Protein AF-0000000085132373 (afdb_homodimer)

Sequence (338 aa):
MRRRRVLDADDIVRSLRRMAHEVVEATRGGADLVVVAIADGGVPVARGLVDTLESIRSVAVPLVVVDPTQFRDDAEPAGDPRWLPPIKVEGRTVVLVDDVVFTGRTARAALEAVLRAGRAQRVLLAVLVDRGHRELPIRPDIVGRNLP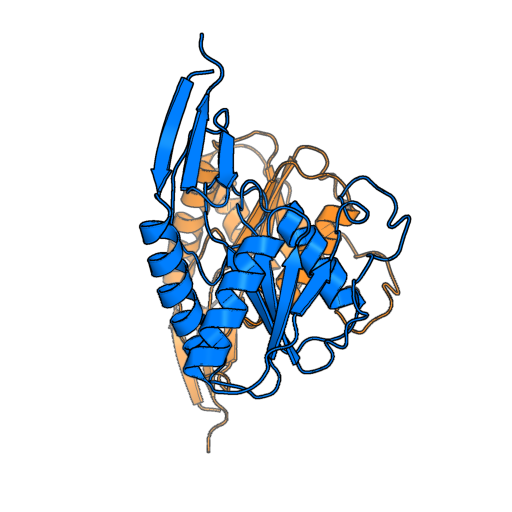TARNEYVVVDAAGVWIEAEGRMRRRRVLDADDIVRSLRRMAHEVVEATRGGADLVVVAIADGGVPVARGLVDTLESIRSVAVPLVVVDPTQFRDDAEPAGDPRWLPPIKVEGRTVVLVDDVVFTGRTARAALEAVLRAGRAQRVLLAVLVDRGHRELPIRPDIVGRNLPTARNEYVVVDAAGVWIEAEGR

Secondary structure (DSSP, 8-state):
-EEEEEEEHHHHHHHHHHHHHHHHHHHTT-TTEEEEEETTTHHHHHHHHHHHHHHHH-S---EEEEEGGGGSTTS-S-SPPEEES----TT-EEEEEEEEESSSHHHHHHHHHHHHH---SEEEEEEEEE----SSSB--SEEEEE----TT-EEEEETTEEEEEE---/-EEEEEEEHHHHHHHHHHHHHHHHHHHTT-TTEEEEEETTTHHHHHHHHHHHHHHHH-S---EEEEEGGGG-TTS-S-SPPEEES----TT-EEEEEEEEESSSHHHHHHHHHHHHH---SEEEEEEEEE----SSSB--SEEEEE----TT-EEEEETTEEEEEE---

Radius of gyration: 20.62 Å; Cα contacts (8 Å, |Δi|>4): 742; chains: 2; bounding box: 66×54×47 Å

Foldseek 3Di:
DDKDFDWFLVLLLVLLLVLLVLVCVVQVVDPQEEEEEAPDQFVVSSVSNQVNNCVVNVDHHHYKYWHLVCQQPPHDVPDQIDIVVQDDQAAGEYEYTGAEDAQCRSVVSVVVNSVVSYPHPYYAYEYAEYQDHHNDPDDHPHYSDYHHDDPQWDWDDDSGHIMIDHDDD/DDKDFDWFLVLLLVLLLVLLVLVCVVQVVDPQEEEEEEPDQFVVSSVSNQVNNCVVNVDHHHYKYWHLVCQQPPHDVPDQIDIVVQDDQAQGEYEYTGAEDAQCRSVVSVVVNSVVSYPHPYYAYEYAEYQDHHNDPDDHPHYSDYHHDDPQWDWDDDSGHIMIDHDDD

Solvent-accessible surface area (backbone atoms only — not comparable to full-atom values): 17641 Å² total; per-residue (Å²): 104,50,74,45,80,76,36,42,45,67,51,50,54,53,26,37,48,53,41,29,53,49,51,39,62,74,52,68,65,50,92,47,49,36,39,34,14,38,57,72,64,2,40,65,52,36,50,52,29,45,56,47,38,29,70,74,67,72,46,91,62,54,72,29,37,33,43,38,77,51,48,41,86,83,48,63,77,75,54,79,67,50,51,51,55,83,75,84,36,60,69,16,39,36,37,38,22,33,34,68,42,49,40,28,61,67,58,50,20,40,51,50,50,49,50,71,66,24,61,46,62,25,38,42,28,34,25,46,29,39,37,47,74,64,31,37,40,47,45,66,75,35,63,42,37,83,47,86,58,58,90,80,43,40,79,46,79,53,87,67,25,29,32,42,36,34,78,56,127,104,52,73,46,79,78,37,43,45,68,52,49,53,52,25,36,49,53,41,30,54,50,50,39,63,74,52,69,65,51,91,47,50,35,39,34,14,36,58,73,64,2,41,66,52,36,50,52,29,45,55,46,39,28,70,74,67,72,46,90,62,52,73,28,37,33,44,37,77,47,46,41,84,83,46,63,76,75,52,80,67,50,52,50,55,83,77,84,36,61,69,17,39,35,38,38,21,33,34,70,43,49,40,28,62,68,58,49,19,41,51,49,50,50,52,71,65,24,61,45,63,25,39,43,27,32,25,46,30,39,36,46,74,65,30,36,40,47,47,66,75,35,66,44,37,82,47,84,57,58,90,80,44,41,79,46,79,53,86,68,25,31,33,44,37,33,79,57,128

InterPro domains:
  IPR000836 Phosphoribosyltransferase domain [PF00156] (6-141)
  IPR000836 Phosphoribosyltransferase domain [cd06223] (17-144)
  IPR029057 Phosphoribosyltransferase-like [G3DSA:3.40.50.2020] (1-167)
  IPR029057 Phosphoribosyltransferase-like [SSF53271] (5-157)
  IPR050137 PyrR bifunctional [PTHR11608] (3-158)

Structure (mmCIF, N/CA/C/O backbone):
data_AF-0000000085132373-model_v1
#
loop_
_entity.id
_entity.type
_entity.pdbx_description
1 polymer 'Uracil phosphoribosyltransferase'
#
loop_
_atom_site.group_PDB
_atom_site.id
_atom_site.type_symbol
_atom_site.label_atom_id
_atom_site.label_alt_id
_atom_site.label_comp_id
_atom_site.label_asym_id
_atom_site.label_entity_id
_atom_site.label_seq_id
_atom_site.pdbx_PDB_ins_code
_atom_site.Cartn_x
_atom_site.Cartn_y
_atom_site.Cartn_z
_atom_site.occupancy
_atom_site.B_iso_or_equiv
_atom_site.auth_seq_id
_atom_site.auth_comp_id
_atom_site.auth_asym_id
_atom_site.auth_atom_id
_atom_site.pdbx_PDB_model_num
ATOM 1 N N . MET A 1 1 ? 30.141 -14.508 -4.496 1 74.12 1 MET A N 1
ATOM 2 C CA . MET A 1 1 ? 28.797 -14.281 -3.988 1 74.12 1 MET A CA 1
ATOM 3 C C . MET A 1 1 ? 28.375 -15.398 -3.033 1 74.12 1 MET A C 1
ATOM 5 O O . MET A 1 1 ? 28.516 -16.578 -3.352 1 74.12 1 MET A O 1
ATOM 9 N N . ARG A 1 2 ? 28.312 -15.039 -1.77 1 85.94 2 ARG A N 1
ATOM 10 C CA . ARG A 1 2 ? 27.812 -16.016 -0.805 1 85.94 2 ARG A CA 1
ATOM 11 C C . ARG A 1 2 ? 26.297 -16.156 -0.932 1 85.94 2 ARG A C 1
ATOM 13 O O . ARG A 1 2 ? 25.578 -15.172 -1.072 1 85.94 2 ARG A O 1
ATOM 20 N N . ARG A 1 3 ? 25.875 -17.484 -1.05 1 90.81 3 ARG A N 1
ATOM 21 C CA . ARG A 1 3 ? 24.453 -17.781 -1.198 1 90.81 3 ARG A CA 1
ATOM 22 C C . ARG A 1 3 ? 23.969 -18.719 -0.086 1 90.81 3 ARG A C 1
ATOM 24 O O . ARG A 1 3 ? 24.672 -19.672 0.276 1 90.81 3 ARG A O 1
ATOM 31 N N . ARG A 1 4 ? 22.859 -18.391 0.508 1 93.31 4 ARG A N 1
ATOM 32 C CA . ARG A 1 4 ? 22.234 -19.188 1.554 1 93.31 4 ARG A CA 1
ATOM 33 C C . ARG A 1 4 ? 20.766 -19.469 1.245 1 93.31 4 ARG A C 1
ATOM 35 O O . ARG A 1 4 ? 20.016 -18.547 0.919 1 93.31 4 ARG A O 1
ATOM 42 N N . ARG A 1 5 ? 20.406 -20.719 1.388 1 95.5 5 ARG A N 1
ATOM 43 C CA . ARG A 1 5 ? 19.016 -21.094 1.171 1 95.5 5 ARG A CA 1
ATOM 44 C C . ARG A 1 5 ? 18.156 -20.719 2.377 1 95.5 5 ARG A C 1
ATOM 46 O O . ARG A 1 5 ? 18.531 -21 3.518 1 95.5 5 ARG A O 1
ATOM 53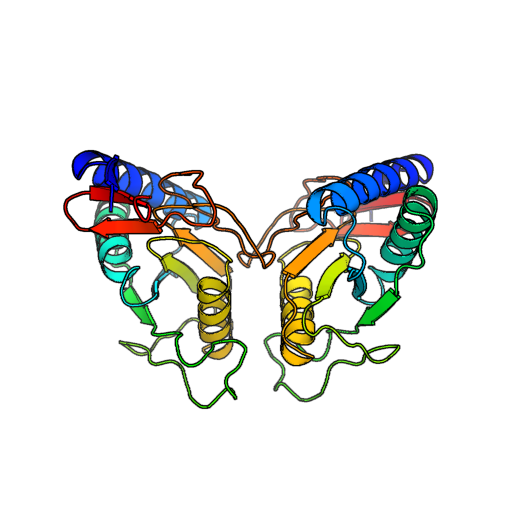 N N . VAL A 1 6 ? 17.031 -20.109 2.041 1 95.94 6 VAL A N 1
ATOM 54 C CA . VAL A 1 6 ? 16.172 -19.672 3.143 1 95.94 6 VAL A CA 1
ATOM 55 C C . VAL A 1 6 ? 14.859 -20.469 3.107 1 95.94 6 VAL A C 1
ATOM 57 O O . VAL A 1 6 ? 14.234 -20.688 4.145 1 95.94 6 VAL A O 1
ATOM 60 N N . LEU A 1 7 ? 14.375 -20.922 1.935 1 96.75 7 LEU A N 1
ATOM 61 C CA . LEU A 1 7 ? 13.234 -21.812 1.734 1 96.75 7 LEU A CA 1
ATOM 62 C C . LEU A 1 7 ? 13.562 -22.906 0.738 1 96.75 7 LEU A C 1
ATOM 64 O O . LEU A 1 7 ? 14.234 -22.672 -0.268 1 96.75 7 LEU A O 1
ATOM 68 N N . ASP A 1 8 ? 13.078 -24.094 1.084 1 97.38 8 ASP A N 1
ATOM 69 C CA . ASP A 1 8 ? 13.18 -25.156 0.091 1 97.38 8 ASP A CA 1
ATOM 70 C C . ASP A 1 8 ? 11.859 -25.344 -0.657 1 97.38 8 ASP A C 1
ATOM 72 O O . ASP A 1 8 ? 10.906 -24.578 -0.442 1 97.38 8 ASP A O 1
ATOM 76 N N . ALA A 1 9 ? 11.852 -26.344 -1.537 1 97.06 9 ALA A N 1
ATOM 77 C CA . ALA A 1 9 ? 10.688 -26.562 -2.391 1 97.06 9 ALA A CA 1
ATOM 78 C C . ALA A 1 9 ? 9.445 -26.875 -1.558 1 97.06 9 ALA A C 1
ATOM 80 O O . ALA A 1 9 ? 8.352 -26.406 -1.874 1 97.06 9 ALA A O 1
ATOM 81 N N . ASP A 1 10 ? 9.602 -27.625 -0.553 1 97.5 10 ASP A N 1
ATOM 82 C CA . ASP A 1 10 ? 8.484 -27.969 0.314 1 97.5 10 ASP A CA 1
ATOM 83 C C . ASP A 1 10 ? 7.953 -26.734 1.044 1 97.5 10 ASP A C 1
ATOM 85 O O . ASP A 1 10 ? 6.746 -26.594 1.238 1 97.5 10 ASP A O 1
ATOM 89 N N . ASP A 1 11 ? 8.852 -25.875 1.449 1 97.69 11 ASP A N 1
ATOM 90 C CA . ASP A 1 11 ? 8.477 -24.625 2.086 1 97.69 11 ASP A CA 1
ATOM 91 C C . ASP A 1 11 ? 7.629 -23.766 1.151 1 97.69 11 ASP A C 1
ATOM 93 O O . ASP A 1 11 ? 6.656 -23.141 1.584 1 97.69 11 ASP A O 1
ATOM 97 N N . ILE A 1 12 ? 8.031 -23.719 -0.07 1 97.94 12 ILE A N 1
ATOM 98 C CA . ILE A 1 12 ? 7.305 -22.922 -1.056 1 97.94 12 ILE A CA 1
ATOM 99 C C . ILE A 1 12 ? 5.887 -23.469 -1.22 1 97.94 12 ILE A C 1
ATOM 101 O O . ILE A 1 12 ? 4.918 -22.719 -1.21 1 97.94 12 ILE A O 1
ATOM 105 N N . VAL A 1 13 ? 5.766 -24.781 -1.291 1 97.19 13 VAL A N 1
ATOM 106 C CA . VAL A 1 13 ? 4.465 -25.422 -1.46 1 97.19 13 VAL A CA 1
ATOM 107 C C . VAL A 1 13 ? 3.564 -25.094 -0.273 1 97.19 13 VAL A C 1
ATOM 109 O O . VAL A 1 13 ? 2.395 -24.75 -0.452 1 97.19 13 VAL A O 1
ATOM 112 N N . ARG A 1 14 ? 4.113 -25.172 0.898 1 98.12 14 ARG A N 1
ATOM 113 C CA . ARG A 1 14 ? 3.355 -24.844 2.105 1 98.12 14 ARG A CA 1
ATOM 114 C C . ARG A 1 14 ? 2.93 -23.375 2.113 1 98.12 14 ARG A C 1
ATOM 116 O O . ARG A 1 14 ? 1.804 -23.062 2.496 1 98.12 14 ARG A O 1
ATOM 123 N N . SER A 1 15 ? 3.842 -22.547 1.7 1 98.31 15 SER A N 1
ATOM 124 C CA . SER A 1 15 ? 3.523 -21.125 1.632 1 98.31 15 SER A CA 1
ATOM 125 C C . SER A 1 15 ? 2.398 -20.859 0.638 1 98.31 15 SER A C 1
ATOM 127 O O . SER A 1 15 ? 1.469 -20.109 0.933 1 98.31 15 SER A O 1
ATOM 129 N N . LEU A 1 16 ? 2.516 -21.469 -0.501 1 98.12 16 LEU A N 1
ATOM 130 C CA . LEU A 1 16 ? 1.505 -21.266 -1.534 1 98.12 16 LEU A CA 1
ATOM 131 C C . LEU A 1 16 ? 0.143 -21.781 -1.068 1 98.12 16 LEU A C 1
ATOM 133 O O . LEU A 1 16 ? -0.885 -21.156 -1.363 1 98.12 16 LEU A O 1
ATOM 137 N N . ARG A 1 17 ? 0.141 -22.828 -0.341 1 98.19 17 ARG A N 1
ATOM 138 C CA . ARG A 1 17 ? -1.108 -23.359 0.198 1 98.19 17 ARG A CA 1
ATOM 139 C C . ARG A 1 17 ? -1.741 -22.375 1.177 1 98.19 17 ARG A C 1
ATOM 141 O O . ARG A 1 17 ? -2.943 -22.109 1.109 1 98.19 17 ARG A O 1
ATOM 148 N N . ARG A 1 18 ? -0.908 -21.922 2.045 1 98.44 18 ARG A N 1
ATOM 149 C CA . ARG A 1 18 ? -1.402 -20.922 3 1 98.44 18 ARG A CA 1
ATOM 150 C C . ARG A 1 18 ? -1.898 -19.672 2.287 1 98.44 18 ARG A C 1
ATOM 152 O O . ARG A 1 18 ? -2.963 -19.141 2.615 1 98.44 18 ARG A O 1
ATOM 159 N N . MET A 1 19 ? -1.142 -19.203 1.349 1 98.5 19 MET A N 1
ATOM 160 C CA . MET A 1 19 ? -1.518 -18.016 0.58 1 98.5 19 MET A CA 1
ATOM 161 C C . MET A 1 19 ? -2.854 -18.234 -0.124 1 98.5 19 MET A C 1
ATOM 163 O O . MET A 1 19 ? -3.693 -17.328 -0.155 1 98.5 19 MET A O 1
ATOM 167 N N . ALA A 1 20 ? -3.051 -19.375 -0.655 1 97.62 20 ALA A N 1
ATOM 168 C CA . ALA A 1 20 ? -4.297 -19.688 -1.349 1 97.62 20 ALA A CA 1
ATOM 169 C C . ALA A 1 20 ? -5.488 -19.609 -0.401 1 97.62 20 ALA A C 1
ATOM 171 O O . ALA A 1 20 ? -6.531 -19.047 -0.754 1 97.62 20 ALA A O 1
ATOM 172 N N . HIS A 1 21 ? -5.324 -20.125 0.757 1 96.81 21 HIS A N 1
ATOM 173 C CA . HIS A 1 21 ? -6.395 -20.047 1.748 1 96.81 21 HIS A CA 1
ATOM 174 C C . HIS A 1 21 ? -6.684 -18.609 2.135 1 96.81 21 HIS A C 1
ATOM 176 O O . HIS A 1 21 ? -7.844 -18.234 2.324 1 96.81 21 HIS A O 1
ATOM 182 N N . GLU A 1 22 ? -5.633 -17.828 2.203 1 97.31 22 GLU A N 1
ATOM 183 C CA . GLU A 1 22 ? -5.809 -16.406 2.508 1 97.31 22 GLU A CA 1
ATOM 184 C C . GLU A 1 22 ? -6.555 -15.688 1.386 1 97.31 22 GLU A C 1
ATOM 186 O O . GLU A 1 22 ? -7.391 -14.82 1.645 1 97.31 22 GLU A O 1
ATOM 191 N N . VAL A 1 23 ? -6.211 -16.016 0.139 1 96.75 23 VAL A N 1
ATOM 192 C CA . VAL A 1 23 ? -6.914 -15.445 -1.003 1 96.75 23 VAL A CA 1
ATOM 193 C C . VAL A 1 23 ? -8.398 -15.789 -0.9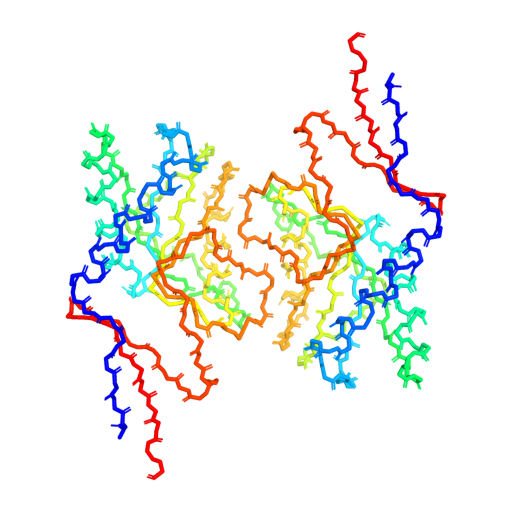2 1 96.75 23 VAL A C 1
ATOM 195 O O . VAL A 1 23 ? -9.258 -14.914 -1.096 1 96.75 23 VAL A O 1
ATOM 198 N N . VAL A 1 24 ? -8.727 -17.031 -0.63 1 95 24 VAL A N 1
ATOM 199 C CA . VAL A 1 24 ? -10.109 -17.5 -0.549 1 95 24 VAL A CA 1
ATOM 200 C C . VAL A 1 24 ? -10.852 -16.719 0.546 1 95 24 VAL A C 1
ATOM 202 O O . VAL A 1 24 ? -11.969 -16.25 0.337 1 95 24 VAL A O 1
ATOM 205 N N . GLU A 1 25 ? -10.203 -16.594 1.627 1 94 25 GLU A N 1
ATOM 206 C CA . GLU A 1 25 ? -10.805 -15.875 2.748 1 94 25 GLU A CA 1
ATOM 207 C C . GLU A 1 25 ? -11.023 -14.406 2.41 1 94 25 GLU A C 1
ATOM 209 O O . GLU A 1 25 ? -12.078 -13.844 2.709 1 94 25 GLU A O 1
ATOM 214 N N . ALA A 1 26 ? -10.039 -13.82 1.808 1 93.19 26 ALA A N 1
ATOM 215 C CA . ALA A 1 26 ? -10.07 -12.398 1.506 1 93.19 26 ALA A CA 1
ATOM 216 C C . ALA A 1 26 ? -11.109 -12.086 0.433 1 93.19 26 ALA A C 1
ATOM 218 O O . ALA A 1 26 ? -11.664 -10.984 0.393 1 93.19 26 ALA A O 1
ATOM 219 N N . THR A 1 27 ? -11.344 -12.992 -0.45 1 90.56 27 THR A N 1
ATOM 220 C CA . THR A 1 27 ? -12.211 -12.727 -1.595 1 90.56 27 THR A CA 1
ATOM 221 C C . THR A 1 27 ? -13.57 -13.383 -1.402 1 90.56 27 THR A C 1
ATOM 223 O O . THR A 1 27 ? -14.477 -13.195 -2.219 1 90.56 27 THR A O 1
ATOM 226 N N . ARG A 1 28 ? -13.828 -14.055 -0.302 1 79.94 28 ARG A N 1
ATOM 227 C CA . ARG A 1 28 ? -15.055 -14.773 0.016 1 79.94 28 ARG A CA 1
ATOM 228 C C . ARG A 1 28 ? -15.438 -15.719 -1.119 1 79.94 28 ARG A C 1
ATOM 230 O O . ARG A 1 28 ? -16.625 -15.891 -1.414 1 79.94 28 ARG A O 1
ATOM 237 N N . GLY A 1 29 ? -14.445 -16.25 -1.734 1 64.19 29 GLY A N 1
ATOM 238 C CA . GLY A 1 29 ? -14.672 -17.25 -2.762 1 64.19 29 GLY A CA 1
ATOM 239 C C . GLY A 1 29 ? -15.297 -16.688 -4.023 1 64.19 29 GLY A C 1
ATOM 240 O O . GLY A 1 29 ? -16 -17.406 -4.746 1 64.19 29 GLY A O 1
ATOM 241 N N . GLY A 1 30 ? -15.281 -15.398 -4.199 1 62.78 30 GLY A N 1
ATOM 242 C CA . GLY A 1 30 ? -16.047 -14.766 -5.258 1 62.78 30 GLY A CA 1
ATOM 243 C C . GLY A 1 30 ? -15.711 -15.297 -6.641 1 62.78 30 GLY A C 1
ATOM 244 O O . GLY A 1 30 ? -14.57 -15.688 -6.895 1 62.78 30 GLY A O 1
ATOM 245 N N . ALA A 1 31 ? -16.656 -15.609 -7.414 1 65.06 31 ALA A N 1
ATOM 246 C CA . ALA A 1 31 ? -16.641 -16.078 -8.797 1 65.06 31 ALA A CA 1
ATOM 247 C C . ALA A 1 31 ? -15.984 -15.047 -9.719 1 65.06 31 ALA A C 1
ATOM 249 O O . ALA A 1 31 ? -15.625 -15.367 -10.859 1 65.06 31 ALA A O 1
ATOM 250 N N . ASP A 1 32 ? -15.547 -13.984 -9.203 1 88.44 32 ASP A N 1
ATOM 251 C CA . ASP A 1 32 ? -15.031 -12.953 -10.109 1 88.44 32 ASP A CA 1
ATOM 252 C C . ASP A 1 32 ? -13.562 -12.664 -9.828 1 88.44 32 ASP A C 1
ATOM 254 O O . ASP A 1 32 ? -13.109 -11.523 -9.977 1 88.44 32 ASP A O 1
ATOM 258 N N . LEU A 1 33 ? -12.867 -13.727 -9.602 1 94.19 33 LEU A N 1
ATOM 259 C CA . LEU A 1 33 ? -11.453 -13.609 -9.273 1 94.19 33 LEU A CA 1
ATOM 260 C C . LEU A 1 33 ? -10.594 -13.773 -10.516 1 94.19 33 LEU A C 1
ATOM 262 O O . LEU A 1 33 ? -10.828 -14.672 -11.328 1 94.19 33 LEU A O 1
ATOM 266 N N . VAL A 1 34 ? -9.672 -12.906 -10.711 1 95.56 34 VAL A N 1
ATOM 267 C CA . VAL A 1 34 ? -8.625 -13.047 -11.719 1 95.56 34 VAL A CA 1
ATOM 268 C C . VAL A 1 34 ? -7.254 -12.898 -11.07 1 95.56 34 VAL A C 1
ATOM 270 O O . VAL A 1 34 ? -7.043 -12.008 -10.242 1 95.56 34 VAL A O 1
ATOM 273 N N . VAL A 1 35 ? -6.387 -13.844 -11.398 1 97.06 35 VAL A N 1
ATOM 274 C CA . VAL A 1 35 ? -5.008 -13.766 -10.922 1 97.06 35 VAL A CA 1
ATOM 275 C C . VAL A 1 35 ? -4.117 -13.164 -12 1 97.06 35 VAL A C 1
ATOM 277 O O . VAL A 1 35 ? -4.176 -13.578 -13.164 1 97.06 35 VAL A O 1
ATOM 280 N N . VAL A 1 36 ? -3.344 -12.164 -11.68 1 97.38 36 VAL A N 1
ATOM 281 C CA . VAL A 1 36 ? -2.432 -11.5 -12.602 1 97.38 36 VAL A CA 1
ATOM 282 C C . VAL A 1 36 ? -0.992 -11.672 -12.125 1 97.38 36 VAL A C 1
ATOM 284 O O . VAL A 1 36 ? -0.628 -11.18 -11.055 1 97.38 36 VAL A O 1
ATOM 287 N N . ALA A 1 37 ? -0.184 -12.305 -12.945 1 98 37 ALA A N 1
ATOM 288 C CA . ALA A 1 37 ? 1.224 -12.531 -12.625 1 98 37 ALA A CA 1
ATOM 289 C C . ALA A 1 37 ? 2.094 -11.398 -13.156 1 98 37 ALA A C 1
ATOM 291 O O . ALA A 1 37 ? 2.002 -11.031 -14.328 1 98 37 ALA A O 1
ATOM 292 N N . ILE A 1 38 ? 2.883 -10.844 -12.312 1 96.25 38 ILE A N 1
ATOM 293 C CA . ILE A 1 38 ? 3.879 -9.867 -12.742 1 96.25 38 ILE A CA 1
ATOM 294 C C . ILE A 1 38 ? 5.098 -10.594 -13.312 1 96.25 38 ILE A C 1
ATOM 296 O O . ILE A 1 38 ? 5.801 -11.305 -12.586 1 96.25 38 ILE A O 1
ATOM 300 N N . ALA A 1 39 ? 5.312 -10.391 -14.609 1 93.94 39 ALA A N 1
ATOM 301 C CA . ALA A 1 39 ? 6.391 -11.094 -15.312 1 93.94 39 ALA A CA 1
ATOM 302 C C . ALA A 1 39 ? 7.754 -10.562 -14.883 1 93.94 39 ALA A C 1
ATOM 304 O O . ALA A 1 39 ? 7.902 -9.375 -14.578 1 93.94 39 ALA A O 1
ATOM 305 N N . ASP A 1 40 ? 8.797 -11.539 -14.906 1 92.25 40 ASP A N 1
ATOM 306 C CA . ASP A 1 40 ? 8.758 -12.984 -15.117 1 92.25 40 ASP A CA 1
ATOM 307 C C . ASP A 1 40 ? 8.672 -13.727 -13.789 1 92.25 40 ASP A C 1
ATOM 309 O O . ASP A 1 40 ? 8.117 -14.828 -13.719 1 92.25 40 ASP A O 1
ATOM 313 N N . GLY A 1 41 ? 9.102 -13.039 -12.734 1 94.31 41 GLY A N 1
ATOM 314 C CA . GLY A 1 41 ? 9.297 -13.703 -11.453 1 94.31 41 GLY A CA 1
ATOM 315 C C . GLY A 1 41 ? 7.996 -14.156 -10.812 1 94.31 41 GLY A C 1
ATOM 316 O O . GLY A 1 41 ? 7.969 -15.164 -10.102 1 94.31 41 GLY A O 1
ATOM 317 N N . GLY A 1 42 ? 6.949 -13.453 -11.086 1 97.19 42 GLY A N 1
ATOM 318 C CA . GLY A 1 42 ? 5.668 -13.758 -10.469 1 97.19 42 GLY A CA 1
ATOM 319 C C . GLY A 1 42 ? 4.949 -14.922 -11.125 1 97.19 42 GLY A C 1
ATOM 320 O O . GLY A 1 42 ? 3.992 -15.461 -10.57 1 97.19 42 GLY A O 1
ATOM 321 N N . VAL A 1 43 ? 5.367 -15.367 -12.289 1 97.12 43 VAL A N 1
ATOM 322 C CA . VAL A 1 43 ? 4.629 -16.328 -13.102 1 97.12 43 VAL A CA 1
ATOM 323 C C . VAL A 1 43 ? 4.613 -17.688 -12.406 1 97.12 43 VAL A C 1
ATOM 325 O O . VAL A 1 43 ? 3.549 -18.266 -12.18 1 97.12 43 VAL A O 1
ATOM 328 N N . PRO A 1 44 ? 5.781 -18.25 -11.984 1 97.69 44 PRO A N 1
ATOM 329 C CA . PRO A 1 44 ? 5.723 -19.547 -11.312 1 97.69 44 PRO A CA 1
ATOM 330 C C . PRO A 1 44 ? 4.934 -19.5 -10.008 1 97.69 44 PRO A C 1
ATOM 332 O O . PRO A 1 44 ? 4.238 -20.469 -9.672 1 97.69 44 PRO A O 1
ATOM 335 N N . VAL A 1 45 ? 5.055 -18.453 -9.289 1 98.19 45 VAL A N 1
ATOM 336 C CA . VAL A 1 45 ? 4.328 -18.297 -8.039 1 98.19 45 VAL A CA 1
ATOM 337 C C . VAL A 1 45 ? 2.826 -18.281 -8.312 1 98.19 45 VAL A C 1
ATOM 339 O O . VAL A 1 45 ? 2.062 -18.984 -7.648 1 98.19 45 VAL A O 1
ATOM 342 N N . ALA A 1 46 ? 2.432 -17.516 -9.312 1 98.38 46 ALA A N 1
ATOM 343 C CA . ALA A 1 46 ? 1.022 -17.391 -9.68 1 98.38 46 ALA A CA 1
ATOM 344 C C . ALA A 1 46 ? 0.457 -18.719 -10.141 1 98.38 46 ALA A C 1
ATOM 346 O O . ALA A 1 46 ? -0.67 -19.078 -9.789 1 98.38 46 ALA A O 1
ATOM 347 N N . ARG A 1 47 ? 1.197 -19.422 -10.906 1 97.88 47 ARG A N 1
ATOM 348 C CA . ARG A 1 47 ? 0.754 -20.734 -11.375 1 97.88 47 ARG A CA 1
ATOM 349 C C . ARG A 1 47 ? 0.534 -21.688 -10.203 1 97.88 47 ARG A C 1
ATOM 351 O O . ARG A 1 47 ? -0.49 -22.359 -10.133 1 97.88 47 ARG A O 1
ATOM 358 N N . GLY A 1 48 ? 1.498 -21.734 -9.289 1 97.56 48 GLY A N 1
ATOM 359 C CA . GLY A 1 48 ? 1.325 -22.547 -8.094 1 97.56 48 GLY A CA 1
ATOM 360 C C . GLY A 1 48 ? 0.112 -22.156 -7.273 1 97.56 48 GLY A C 1
ATOM 361 O O . GLY A 1 48 ? -0.615 -23.016 -6.777 1 97.56 48 GLY A O 1
ATOM 362 N N . LEU A 1 49 ? -0.076 -20.859 -7.164 1 97.88 49 LEU A N 1
ATOM 363 C CA . LEU A 1 49 ? -1.217 -20.344 -6.422 1 97.88 49 LEU A CA 1
ATOM 364 C C . LEU A 1 49 ? -2.529 -20.75 -7.078 1 97.88 49 LEU A C 1
ATOM 366 O O . LEU A 1 49 ? -3.445 -21.234 -6.406 1 97.88 49 LEU A O 1
ATOM 370 N N . VAL A 1 50 ? -2.639 -20.578 -8.391 1 97.5 50 VAL A N 1
ATOM 371 C CA . VAL A 1 50 ? -3.848 -20.891 -9.148 1 97.5 50 VAL A CA 1
ATOM 372 C C . VAL A 1 50 ? -4.148 -22.391 -9.031 1 97.5 50 VAL A C 1
ATOM 374 O O . VAL A 1 50 ? -5.293 -22.781 -8.789 1 97.5 50 VAL A O 1
ATOM 377 N N . ASP A 1 51 ? -3.119 -23.203 -9.172 1 97.12 51 ASP A N 1
ATOM 378 C CA . ASP A 1 51 ? -3.301 -24.656 -9.023 1 97.12 51 ASP A CA 1
ATOM 379 C C . ASP A 1 51 ? -3.9 -24.984 -7.664 1 97.12 51 ASP A C 1
ATOM 381 O O . ASP A 1 51 ? -4.824 -25.797 -7.57 1 97.12 51 ASP A O 1
ATOM 385 N N . THR A 1 52 ? -3.385 -24.391 -6.664 1 96.81 52 THR A N 1
ATOM 386 C CA . THR A 1 52 ? -3.854 -24.641 -5.305 1 96.81 52 THR A CA 1
ATOM 387 C C . THR A 1 52 ? -5.273 -24.109 -5.117 1 96.81 52 THR A C 1
ATOM 389 O O . THR A 1 52 ? -6.117 -24.797 -4.527 1 96.81 52 THR A O 1
ATOM 392 N N . LEU A 1 53 ? -5.547 -22.875 -5.602 1 95.94 53 LEU A N 1
ATOM 393 C CA . LEU A 1 53 ? -6.875 -22.281 -5.516 1 95.94 53 LEU A CA 1
ATOM 394 C C . LEU A 1 53 ? -7.918 -23.188 -6.172 1 95.94 53 LEU A C 1
ATOM 396 O O . LEU A 1 53 ? -9 -23.391 -5.621 1 95.94 53 LEU A O 1
ATOM 400 N N . GLU A 1 54 ? -7.578 -23.703 -7.328 1 94.88 54 GLU A N 1
ATOM 401 C CA . GLU A 1 54 ? -8.516 -24.547 -8.07 1 94.88 54 GLU A CA 1
ATOM 402 C C . GLU A 1 54 ? -8.758 -25.859 -7.348 1 94.88 54 GLU A C 1
ATOM 404 O O . GLU A 1 54 ? -9.844 -26.438 -7.441 1 94.88 54 GLU A O 1
ATOM 409 N N . SER A 1 55 ? -7.785 -26.297 -6.645 1 94.06 55 SER A N 1
ATOM 410 C CA . SER A 1 55 ? -7.953 -27.516 -5.863 1 94.06 55 SER A CA 1
ATOM 411 C C . SER A 1 55 ? -8.898 -27.281 -4.684 1 94.06 55 SER A C 1
ATOM 413 O O . SER A 1 55 ? -9.602 -28.203 -4.262 1 94.06 55 SER A O 1
ATOM 415 N N . ILE A 1 56 ? -8.914 -26.078 -4.16 1 90.94 56 ILE A N 1
ATOM 416 C CA . ILE A 1 56 ? -9.734 -25.719 -3.014 1 90.94 56 ILE A CA 1
ATOM 417 C C . ILE A 1 56 ? -11.164 -25.422 -3.477 1 90.94 56 ILE A C 1
ATOM 419 O O . ILE A 1 56 ? -12.125 -25.875 -2.855 1 90.94 56 ILE A O 1
ATOM 423 N N . ARG A 1 57 ? -11.336 -24.688 -4.547 1 88.19 57 ARG A N 1
ATOM 424 C CA . ARG A 1 57 ? -12.633 -24.156 -4.945 1 88.19 57 ARG A CA 1
ATOM 425 C C . ARG A 1 57 ? -13.258 -24.984 -6.059 1 88.19 57 ARG A C 1
ATOM 427 O O . ARG A 1 57 ? -14.461 -24.891 -6.312 1 88.19 57 ARG A O 1
ATOM 434 N N . SER A 1 58 ? -12.586 -25.734 -6.77 1 86.44 58 SER A N 1
ATOM 435 C CA . SER A 1 58 ? -13.047 -26.547 -7.887 1 86.44 58 SER A CA 1
ATOM 436 C C . SER A 1 58 ? -13.594 -25.688 -9.016 1 86.44 58 SER A C 1
ATOM 438 O O . SER A 1 58 ? -14.602 -26.031 -9.641 1 86.44 58 SER A O 1
ATOM 440 N N . VAL A 1 59 ? -13.18 -24.516 -9.117 1 86.38 59 VAL A N 1
ATOM 441 C CA . VAL A 1 59 ? -13.516 -23.625 -10.219 1 86.38 59 VAL A CA 1
ATOM 442 C C . VAL A 1 59 ? -12.242 -23.094 -10.867 1 86.38 59 VAL A C 1
ATOM 444 O O . VAL A 1 59 ? -11.234 -22.875 -10.18 1 86.38 59 VAL A O 1
ATOM 447 N N . ALA A 1 60 ? -12.391 -22.891 -12.102 1 91.69 60 ALA A N 1
ATOM 448 C CA . ALA A 1 60 ? -11.25 -22.359 -12.836 1 91.69 60 ALA A CA 1
ATOM 449 C C . ALA A 1 60 ? -10.969 -20.906 -12.445 1 91.69 60 ALA A C 1
ATOM 451 O O . ALA A 1 60 ? -11.898 -20.109 -12.281 1 91.69 60 ALA A O 1
ATOM 452 N N . VAL A 1 61 ? -9.727 -20.609 -12.266 1 93.19 61 VAL A N 1
ATOM 453 C CA . VAL A 1 61 ? -9.289 -19.25 -11.945 1 93.19 61 VAL A CA 1
ATOM 454 C C . VAL A 1 61 ? -8.453 -18.688 -13.102 1 93.19 61 VAL A C 1
ATOM 456 O O . VAL A 1 61 ? -7.375 -19.203 -13.398 1 93.19 61 VAL A O 1
ATOM 459 N N . PRO A 1 62 ? -8.953 -17.656 -13.789 1 94.31 62 PRO A N 1
ATOM 460 C CA . PRO A 1 62 ? -8.164 -17.078 -14.875 1 94.31 62 PRO A CA 1
ATOM 461 C C . PRO A 1 62 ? -6.812 -16.547 -14.414 1 94.31 62 PRO A C 1
ATOM 463 O O . PRO A 1 62 ? -6.715 -15.953 -13.336 1 94.31 62 PRO A O 1
ATOM 466 N N . LEU A 1 63 ? -5.789 -16.891 -15.227 1 96.5 63 LEU A N 1
ATOM 467 C CA . LEU A 1 63 ? -4.434 -16.406 -15 1 96.5 63 LEU A CA 1
ATOM 468 C C . LEU A 1 63 ? -3.959 -15.547 -16.172 1 96.5 63 LEU A C 1
ATOM 470 O O . LEU A 1 63 ? -3.99 -15.984 -17.312 1 96.5 63 LEU A O 1
ATOM 474 N N . VAL A 1 64 ? -3.588 -14.336 -15.914 1 96.31 64 VAL A N 1
ATOM 475 C CA . VAL A 1 64 ? -3.066 -13.398 -16.906 1 96.31 64 VAL A CA 1
ATOM 476 C C . VAL A 1 64 ? -1.666 -12.945 -16.5 1 96.31 64 VAL A C 1
ATOM 478 O O . VAL A 1 64 ? -1.366 -12.828 -15.305 1 96.31 64 VAL A O 1
ATOM 481 N N . VAL A 1 65 ? -0.792 -12.742 -17.484 1 96 65 VAL A N 1
ATOM 482 C CA . VAL A 1 65 ? 0.559 -12.258 -17.219 1 96 65 VAL A CA 1
ATOM 483 C C . VAL A 1 65 ? 0.697 -10.812 -17.688 1 96 65 VAL A C 1
ATOM 485 O O . VAL A 1 65 ? 0.227 -10.461 -18.766 1 96 65 VAL A O 1
ATOM 488 N N . VAL A 1 66 ? 1.255 -10.008 -16.812 1 93.94 66 VAL A N 1
ATOM 489 C CA . VAL A 1 66 ? 1.51 -8.617 -17.188 1 93.94 66 VAL A CA 1
ATOM 490 C C . VAL A 1 66 ? 3.01 -8.336 -17.125 1 93.94 66 VAL A C 1
ATOM 492 O O . VAL A 1 66 ? 3.701 -8.797 -16.219 1 93.94 66 VAL A O 1
ATOM 495 N N . ASP A 1 67 ? 3.547 -7.66 -18.109 1 88.19 67 ASP A N 1
ATOM 496 C CA . ASP A 1 67 ? 4.898 -7.105 -18.094 1 88.19 67 ASP A CA 1
ATOM 497 C C . ASP A 1 67 ? 4.871 -5.598 -17.859 1 88.19 67 ASP A C 1
ATOM 499 O O . ASP A 1 67 ? 4.598 -4.824 -18.781 1 88.19 67 ASP A O 1
ATOM 503 N N . PRO A 1 68 ? 5.184 -5.176 -16.578 1 74.62 68 PRO A N 1
ATOM 504 C CA . PRO A 1 68 ? 4.992 -3.756 -16.266 1 74.62 68 PRO A CA 1
ATOM 505 C C . PRO A 1 68 ? 6.188 -2.896 -16.672 1 74.62 68 PRO A C 1
ATOM 507 O O . PRO A 1 68 ? 6.195 -1.688 -16.422 1 74.62 68 PRO A O 1
ATOM 510 N N . THR A 1 69 ? 7.281 -3.43 -17.219 1 67.06 69 THR A N 1
ATOM 511 C CA . THR A 1 69 ? 8.492 -2.686 -17.547 1 67.06 69 THR A CA 1
ATOM 512 C C . THR A 1 69 ? 8.141 -1.366 -18.234 1 67.06 69 THR A C 1
ATOM 514 O O . THR A 1 69 ? 8.812 -0.354 -18.016 1 67.06 69 THR A O 1
ATOM 517 N N . GLN A 1 70 ? 7.18 -1.293 -18.969 1 57.88 70 GLN A N 1
ATOM 518 C CA . GLN A 1 70 ? 6.879 -0.051 -19.672 1 57.88 70 GLN A CA 1
ATOM 519 C C . GLN A 1 70 ? 6.23 0.968 -18.75 1 57.88 70 GLN A C 1
ATOM 521 O O . GLN A 1 70 ? 6.043 2.127 -19.125 1 57.88 70 GLN A O 1
ATOM 526 N N . PHE A 1 71 ? 5.949 0.671 -17.531 1 56.53 71 PHE A N 1
ATOM 527 C CA . PHE A 1 71 ? 5.195 1.55 -16.641 1 56.53 71 PHE A CA 1
ATOM 528 C C . PHE A 1 71 ? 6.066 2.027 -15.492 1 56.53 71 PHE A C 1
ATOM 530 O O . PHE A 1 71 ? 5.551 2.451 -14.453 1 56.53 71 PHE A O 1
ATOM 537 N N . ARG A 1 72 ? 7.359 1.854 -15.836 1 55.44 72 ARG A N 1
ATOM 538 C CA . ARG A 1 72 ? 8.227 2.346 -14.766 1 55.44 72 ARG A CA 1
ATOM 539 C C . ARG A 1 72 ? 8.312 3.867 -14.789 1 55.44 72 ARG A C 1
ATOM 541 O O . ARG A 1 72 ? 7.996 4.496 -15.797 1 55.44 72 ARG A O 1
ATOM 548 N N . ASP A 1 73 ? 8.398 4.531 -13.523 1 52.53 73 ASP A N 1
ATOM 549 C CA . ASP A 1 73 ? 8.305 5.957 -13.219 1 52.53 73 ASP A CA 1
ATOM 550 C C . ASP A 1 73 ? 8.898 6.797 -14.352 1 52.53 73 ASP A C 1
ATOM 552 O O . ASP A 1 73 ? 8.422 7.902 -14.617 1 52.53 73 ASP A O 1
ATOM 556 N N . ASP A 1 74 ? 10.07 6.477 -14.836 1 46.34 74 ASP A N 1
ATOM 557 C CA . ASP A 1 74 ? 10.789 7.414 -15.695 1 46.34 74 ASP A CA 1
ATOM 558 C C . ASP A 1 74 ? 10.234 7.383 -17.109 1 46.34 74 ASP A C 1
ATOM 560 O O . ASP A 1 74 ? 10.648 8.18 -17.969 1 46.34 74 ASP A O 1
ATOM 564 N N . ALA A 1 75 ? 9.602 6.383 -17.391 1 45.59 75 ALA A N 1
ATOM 565 C CA . ALA A 1 75 ? 9.383 6.359 -18.828 1 45.59 75 ALA A CA 1
ATOM 566 C C . ALA A 1 75 ? 8.07 7.035 -19.203 1 45.59 75 ALA A C 1
ATOM 568 O O . ALA A 1 75 ? 7.133 7.066 -18.391 1 45.59 75 ALA A O 1
ATOM 569 N N . GLU A 1 76 ? 7.965 7.973 -20.078 1 45.88 76 GLU A N 1
ATOM 570 C CA . GLU A 1 76 ? 6.73 8.352 -20.75 1 45.88 76 GLU A CA 1
ATOM 571 C C . GLU A 1 76 ? 5.781 7.164 -20.875 1 45.88 76 GLU A C 1
ATOM 573 O O . GLU A 1 76 ? 6.215 6.031 -21.078 1 45.88 76 GLU A O 1
ATOM 578 N N . PRO A 1 77 ? 4.609 7.191 -20.234 1 49.31 77 PRO A N 1
ATOM 579 C CA . PRO A 1 77 ? 3.734 6.051 -20.516 1 49.31 77 PRO A CA 1
ATOM 580 C C . PRO A 1 77 ? 3.93 5.492 -21.922 1 49.31 77 PRO A C 1
ATOM 582 O O . PRO A 1 77 ? 3.432 6.066 -22.906 1 49.31 77 PRO A O 1
ATOM 585 N N . ALA A 1 78 ? 5.117 5.355 -22.375 1 49.62 78 ALA A N 1
ATOM 586 C CA . ALA A 1 78 ? 5.375 5.246 -23.797 1 49.62 78 ALA A CA 1
ATOM 587 C C . ALA A 1 78 ? 4.516 4.156 -24.438 1 49.62 78 ALA A C 1
ATOM 589 O O . ALA A 1 78 ? 4.215 4.207 -25.625 1 49.62 78 ALA A O 1
ATOM 590 N N . GLY A 1 79 ? 4.066 3.086 -23.578 1 58.16 79 GLY A N 1
ATOM 591 C CA . GLY A 1 79 ? 3.277 2.062 -24.25 1 58.16 79 GLY A CA 1
ATOM 592 C C . GLY A 1 79 ? 2.367 1.302 -23.312 1 58.16 79 GLY A C 1
ATOM 593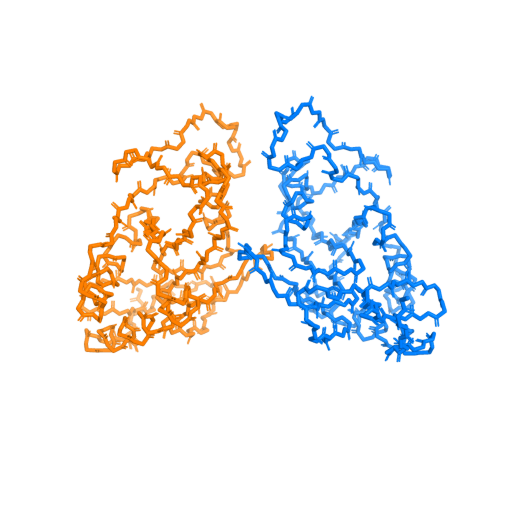 O O . GLY A 1 79 ? 2.334 1.581 -22.109 1 58.16 79 GLY A O 1
ATOM 594 N N . ASP A 1 80 ? 1.281 0.712 -23.828 1 65.38 80 ASP A N 1
ATOM 595 C CA . ASP A 1 80 ? 0.301 -0.129 -23.156 1 65.38 80 ASP A CA 1
ATOM 596 C C . ASP A 1 80 ? 0.955 -1.389 -22.594 1 65.38 80 ASP A C 1
ATOM 598 O O . ASP A 1 80 ? 1.775 -2.02 -23.25 1 65.38 80 ASP A O 1
ATOM 602 N N . PRO A 1 81 ? 0.708 -1.642 -21.25 1 74.31 81 PRO A N 1
ATOM 603 C CA . PRO A 1 81 ? 1.161 -2.936 -20.734 1 74.31 81 PRO A CA 1
ATOM 604 C C . PRO A 1 81 ? 0.785 -4.098 -21.656 1 74.31 81 PRO A C 1
ATOM 606 O O . PRO A 1 81 ? -0.228 -4.035 -22.344 1 74.31 81 PRO A O 1
ATOM 609 N N . ARG A 1 82 ? 1.739 -5.012 -21.734 1 80.25 82 ARG A N 1
ATOM 610 C CA . ARG A 1 82 ? 1.425 -6.238 -22.453 1 80.25 82 ARG A CA 1
ATOM 611 C C . ARG A 1 82 ? 0.754 -7.258 -21.547 1 80.25 82 ARG A C 1
ATOM 613 O O . ARG A 1 82 ? 1.241 -7.531 -20.438 1 80.25 82 ARG A O 1
ATOM 620 N N . TRP A 1 83 ? -0.393 -7.551 -21.953 1 85.81 83 TRP A N 1
ATOM 621 C CA . TRP A 1 83 ? -1.184 -8.547 -21.25 1 85.81 83 TRP A CA 1
ATOM 622 C C . TRP A 1 83 ? -1.217 -9.867 -22.016 1 85.81 83 TRP A C 1
ATOM 624 O O . TRP A 1 83 ? -1.511 -9.891 -23.203 1 85.81 83 TRP A O 1
ATOM 634 N N . LEU A 1 84 ? -0.901 -10.867 -21.406 1 83.75 84 LEU A N 1
ATOM 635 C CA . LEU A 1 84 ? -1.002 -12.18 -22.031 1 83.75 84 LEU A CA 1
ATOM 636 C C . LEU A 1 84 ? -1.769 -13.148 -21.141 1 83.75 84 LEU A C 1
ATOM 638 O O . LEU A 1 84 ? -1.232 -13.641 -20.156 1 83.75 84 LEU A O 1
ATOM 642 N N . PRO A 1 85 ? -3.027 -13.531 -21.531 1 86.69 85 PRO A N 1
ATOM 643 C CA . PRO A 1 85 ? -3.91 -12.961 -22.547 1 86.69 85 PRO A CA 1
ATOM 644 C C . PRO A 1 85 ? -4.473 -11.594 -22.141 1 86.69 85 PRO A C 1
ATOM 646 O O . PRO A 1 85 ? -4.148 -11.086 -21.062 1 86.69 85 PRO A O 1
ATOM 649 N N . PRO A 1 86 ? -5.348 -11.031 -23.047 1 84.31 86 PRO A N 1
ATOM 650 C CA . PRO A 1 86 ? -6.008 -9.781 -22.656 1 84.31 86 PRO A CA 1
ATOM 651 C C . PRO A 1 86 ? -6.883 -9.938 -21.422 1 84.31 86 PRO A C 1
ATOM 653 O O . PRO A 1 86 ? -7.48 -11 -21.203 1 84.31 86 PRO A O 1
ATOM 656 N N . ILE A 1 87 ? -6.875 -8.891 -20.672 1 78.31 87 ILE A N 1
ATOM 657 C CA . ILE A 1 87 ? -7.523 -9.008 -19.375 1 78.31 87 ILE A CA 1
ATOM 658 C C . ILE A 1 87 ? -8.836 -8.227 -19.375 1 78.31 87 ILE A C 1
ATOM 660 O O . ILE A 1 87 ? -8.977 -7.238 -20.094 1 78.31 87 ILE A O 1
ATOM 664 N N . LYS A 1 88 ? -9.836 -8.766 -18.688 1 87.25 88 LYS A N 1
AT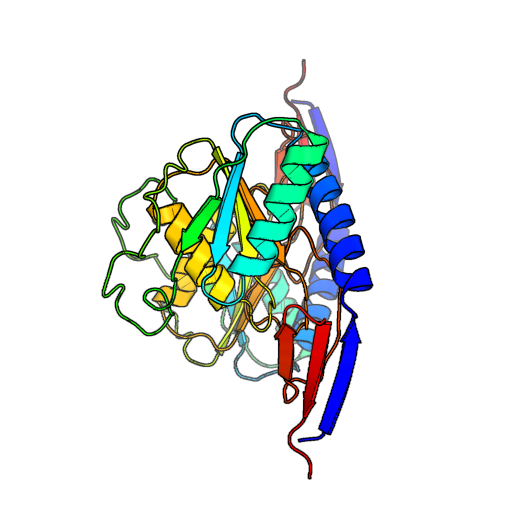OM 665 C CA . LYS A 1 88 ? -11.031 -8.023 -18.312 1 87.25 88 LYS A CA 1
ATOM 666 C C . LYS A 1 88 ? -11.148 -7.918 -16.781 1 87.25 88 LYS A C 1
ATOM 668 O O . LYS A 1 88 ? -11.391 -8.914 -16.109 1 87.25 88 LYS A O 1
ATOM 673 N N . VAL A 1 89 ? -10.945 -6.684 -16.297 1 92 89 VAL A N 1
ATOM 674 C CA . VAL A 1 89 ? -10.82 -6.578 -14.852 1 92 89 VAL A CA 1
ATOM 675 C C . VAL A 1 89 ? -12.023 -5.816 -14.281 1 92 89 VAL A C 1
ATOM 677 O O . VAL A 1 89 ? -12.188 -5.719 -13.062 1 92 89 VAL A O 1
ATOM 680 N N . GLU A 1 90 ? -12.875 -5.328 -15.133 1 92 90 GLU A N 1
ATOM 681 C CA . GLU A 1 90 ? -13.992 -4.508 -14.68 1 92 90 GLU A CA 1
ATOM 682 C C . GLU A 1 90 ? -14.859 -5.258 -13.672 1 92 90 GLU A C 1
ATOM 684 O O . GLU A 1 90 ? -15.367 -6.344 -13.969 1 92 90 GLU A O 1
ATOM 689 N N . GLY A 1 91 ? -14.984 -4.73 -12.57 1 92.75 91 GLY A N 1
ATOM 690 C CA . GLY A 1 91 ? -15.867 -5.281 -11.547 1 92.75 91 GLY A CA 1
ATOM 691 C C . GLY A 1 91 ? -15.305 -6.523 -10.883 1 92.75 91 GLY A C 1
ATOM 692 O O . GLY A 1 91 ? -15.977 -7.152 -10.062 1 92.75 91 GLY A O 1
ATOM 693 N N . ARG A 1 92 ? -14.125 -6.879 -11.211 1 94.62 92 ARG A N 1
ATOM 694 C CA . ARG A 1 92 ? -13.562 -8.125 -10.695 1 94.62 92 ARG A CA 1
ATOM 695 C C . ARG A 1 92 ? -12.602 -7.855 -9.539 1 94.62 92 ARG A C 1
ATOM 697 O O . ARG A 1 92 ? -12.219 -6.707 -9.305 1 94.62 92 ARG A O 1
ATOM 704 N N . THR A 1 93 ? -12.375 -8.922 -8.805 1 96.19 93 THR A N 1
ATOM 705 C CA . THR A 1 93 ? -11.273 -8.922 -7.844 1 96.19 93 THR A CA 1
ATOM 706 C C . THR A 1 93 ? -9.992 -9.438 -8.492 1 96.19 93 THR A C 1
ATOM 708 O O . THR A 1 93 ? -9.969 -10.531 -9.055 1 96.19 93 THR A O 1
ATOM 711 N N . VAL A 1 94 ? -9.016 -8.648 -8.461 1 96.81 94 VAL A N 1
ATOM 712 C CA . VAL A 1 94 ? -7.738 -8.992 -9.07 1 96.81 94 VAL A CA 1
ATOM 713 C C . VAL A 1 94 ? -6.711 -9.289 -7.98 1 96.81 94 VAL A C 1
ATOM 715 O O . VAL A 1 94 ? -6.594 -8.547 -7.004 1 96.81 94 VAL A O 1
ATOM 718 N N . VAL A 1 95 ? -6.02 -10.406 -8.109 1 97.75 95 VAL A N 1
ATOM 719 C CA . VAL A 1 95 ? -4.871 -10.688 -7.254 1 97.75 95 VAL A CA 1
ATOM 720 C C . VAL A 1 95 ? -3.582 -10.57 -8.062 1 97.75 95 VAL A C 1
ATOM 722 O O . VAL A 1 95 ? -3.279 -11.438 -8.883 1 97.75 95 VAL A O 1
ATOM 725 N N . LEU A 1 96 ? -2.836 -9.492 -7.855 1 98 96 LEU A N 1
ATOM 726 C CA . LEU A 1 96 ? -1.494 -9.344 -8.406 1 98 96 LEU A CA 1
ATOM 727 C C . LEU A 1 96 ? -0.504 -10.25 -7.68 1 98 96 LEU A C 1
ATOM 729 O O . LEU A 1 96 ? -0.498 -10.305 -6.445 1 98 96 LEU A O 1
ATOM 733 N N . VAL A 1 97 ? 0.304 -10.953 -8.461 1 98.62 97 VAL A N 1
ATOM 734 C CA . VAL A 1 97 ? 1.222 -11.906 -7.836 1 98.62 97 VAL A CA 1
ATOM 735 C C . VAL A 1 97 ? 2.648 -11.625 -8.305 1 98.62 97 VAL A C 1
ATOM 737 O O . VAL A 1 97 ? 2.904 -11.508 -9.5 1 98.62 97 VAL A O 1
ATOM 740 N N . ASP A 1 98 ? 3.562 -11.461 -7.426 1 97.94 98 ASP A N 1
ATOM 741 C CA . ASP A 1 98 ? 4.996 -11.352 -7.688 1 97.94 98 ASP A CA 1
ATOM 742 C C . ASP A 1 98 ? 5.789 -12.305 -6.797 1 97.94 98 ASP A C 1
ATOM 744 O O . ASP A 1 98 ? 5.242 -12.883 -5.855 1 97.94 98 ASP A O 1
ATOM 748 N N . ASP A 1 99 ? 7.031 -12.508 -7.199 1 97.88 99 ASP A N 1
ATOM 749 C CA . ASP A 1 99 ? 7.84 -13.383 -6.359 1 97.88 99 ASP A CA 1
ATOM 750 C C . ASP A 1 99 ? 8.398 -12.625 -5.152 1 97.88 99 ASP A C 1
ATOM 752 O O . ASP A 1 99 ? 8.273 -13.086 -4.016 1 97.88 99 ASP A O 1
ATOM 756 N N . VAL A 1 100 ? 9.016 -11.438 -5.383 1 97.56 100 VAL A N 1
ATOM 757 C CA . VAL A 1 100 ? 9.641 -10.672 -4.309 1 97.56 100 VAL A CA 1
ATOM 758 C C . VAL A 1 100 ? 9.18 -9.219 -4.379 1 97.56 100 VAL A C 1
ATOM 760 O O . VAL A 1 100 ? 9.102 -8.633 -5.461 1 97.56 100 VAL A O 1
ATOM 763 N N . VAL A 1 101 ? 8.781 -8.68 -3.244 1 96.94 101 VAL A N 1
ATOM 764 C CA . VAL A 1 101 ? 8.555 -7.238 -3.186 1 96.94 101 VAL A CA 1
ATOM 765 C C . VAL A 1 101 ? 9.695 -6.57 -2.412 1 96.94 101 VAL A C 1
ATOM 767 O O . VAL A 1 101 ? 10.062 -7.027 -1.326 1 96.94 101 VAL A O 1
ATOM 770 N N . PHE A 1 102 ? 10.375 -5.59 -3.023 1 95.94 102 PHE A N 1
ATOM 771 C CA . PHE A 1 102 ? 11.438 -4.762 -2.465 1 95.94 102 PHE A CA 1
ATOM 772 C C . PHE A 1 102 ? 10.945 -3.336 -2.238 1 95.94 102 PHE A C 1
ATOM 774 O O . PHE A 1 102 ? 10.148 -3.084 -1.331 1 95.94 102 PHE A O 1
ATOM 781 N N . THR A 1 103 ? 11.133 -2.381 -3.088 1 95.62 103 THR A N 1
ATOM 782 C CA . THR A 1 103 ? 10.805 -0.97 -2.916 1 95.62 103 THR A CA 1
ATOM 783 C C . THR A 1 103 ? 9.32 -0.729 -3.174 1 95.62 103 THR A C 1
ATOM 785 O O . THR A 1 103 ? 8.773 0.307 -2.783 1 95.62 103 THR A O 1
ATOM 788 N N . GLY A 1 104 ? 8.633 -1.62 -3.865 1 95.62 104 GLY A N 1
ATOM 789 C CA . GLY A 1 104 ? 7.219 -1.494 -4.188 1 95.62 104 GLY A CA 1
ATOM 790 C C . GLY A 1 104 ? 6.969 -0.87 -5.547 1 95.62 104 GLY A C 1
ATOM 791 O O . GLY A 1 104 ? 5.82 -0.749 -5.98 1 95.62 104 GLY A O 1
ATOM 792 N N . ARG A 1 105 ? 8.039 -0.533 -6.27 1 94.44 105 ARG A N 1
ATOM 793 C CA . ARG A 1 105 ? 7.91 0.218 -7.512 1 94.44 105 ARG A CA 1
ATOM 794 C C . ARG A 1 105 ? 7.367 -0.666 -8.633 1 94.44 105 ARG A C 1
ATOM 796 O O . ARG A 1 105 ? 6.559 -0.218 -9.445 1 94.44 105 ARG A O 1
ATOM 803 N N . THR A 1 106 ? 7.805 -1.963 -8.672 1 93.81 106 THR A N 1
ATOM 804 C CA . THR A 1 106 ? 7.266 -2.883 -9.664 1 93.81 106 THR A CA 1
ATOM 805 C C . THR A 1 106 ? 5.777 -3.133 -9.422 1 93.81 106 THR A C 1
ATOM 807 O O . THR A 1 106 ? 4.973 -3.08 -10.352 1 93.81 106 THR A O 1
ATOM 810 N N . ALA A 1 107 ? 5.402 -3.357 -8.164 1 95.75 107 ALA A N 1
ATOM 811 C CA . ALA A 1 107 ? 4 -3.555 -7.805 1 95.75 107 ALA A CA 1
ATOM 812 C C . ALA A 1 107 ? 3.162 -2.334 -8.172 1 95.75 107 ALA A C 1
ATOM 814 O O . ALA A 1 107 ? 2.031 -2.469 -8.648 1 95.75 107 ALA A O 1
ATOM 815 N N . ARG A 1 108 ? 3.68 -1.198 -7.918 1 94.44 108 ARG A N 1
ATOM 816 C CA . ARG A 1 108 ? 2.98 0.032 -8.273 1 94.44 108 ARG A CA 1
ATOM 817 C C . ARG A 1 108 ? 2.709 0.093 -9.773 1 94.44 108 ARG A C 1
ATOM 819 O O . ARG A 1 108 ? 1.615 0.473 -10.195 1 94.44 108 ARG A O 1
ATOM 826 N N . ALA A 1 109 ? 3.719 -0.199 -10.547 1 92.62 109 ALA A N 1
ATOM 827 C CA . ALA A 1 109 ? 3.561 -0.195 -12 1 92.62 109 ALA A CA 1
ATOM 828 C C . ALA A 1 109 ? 2.496 -1.196 -12.438 1 92.62 109 ALA A C 1
ATOM 830 O O . ALA A 1 109 ? 1.676 -0.898 -13.312 1 92.62 109 ALA A O 1
ATOM 831 N N . ALA A 1 110 ? 2.498 -2.312 -11.828 1 94.5 110 ALA A N 1
ATOM 832 C CA . ALA A 1 110 ? 1.517 -3.346 -12.148 1 94.5 110 ALA A CA 1
ATOM 833 C C . ALA A 1 110 ? 0.11 -2.91 -11.75 1 94.5 110 ALA A C 1
ATOM 835 O O . ALA A 1 110 ? -0.852 -3.141 -12.484 1 94.5 110 ALA A O 1
ATOM 836 N N . LEU A 1 111 ? -0.005 -2.35 -10.547 1 94.81 111 LEU A N 1
ATOM 837 C CA . LEU A 1 111 ? -1.286 -1.826 -10.086 1 94.81 111 LEU A CA 1
ATOM 838 C C . LEU A 1 111 ? -1.844 -0.807 -11.078 1 94.81 111 LEU A C 1
ATOM 840 O O . LEU A 1 111 ? -3.025 -0.859 -11.43 1 94.81 111 LEU A O 1
ATOM 844 N N . GLU A 1 112 ? -1.004 0.046 -11.523 1 90.69 112 GLU A N 1
ATOM 845 C CA . GLU A 1 112 ? -1.421 1.055 -12.492 1 90.69 112 GLU A CA 1
ATOM 846 C C . GLU A 1 112 ? -1.909 0.41 -13.781 1 90.69 112 GLU A C 1
ATOM 848 O O . GLU A 1 112 ? -2.91 0.84 -14.359 1 90.69 112 GLU A O 1
ATOM 853 N N . ALA A 1 113 ? -1.156 -0.575 -14.25 1 90.56 113 ALA A N 1
ATOM 854 C CA . ALA A 1 113 ? -1.557 -1.293 -15.461 1 90.56 113 ALA A CA 1
ATOM 855 C C . ALA A 1 113 ? -2.955 -1.886 -15.305 1 90.56 113 ALA A C 1
ATOM 857 O O . ALA A 1 113 ? -3.779 -1.79 -16.219 1 90.56 113 ALA A O 1
ATOM 858 N N . VAL A 1 114 ? -3.238 -2.447 -14.172 1 93.25 114 VAL A N 1
ATOM 859 C CA . VAL A 1 114 ? -4.535 -3.061 -13.906 1 93.25 114 VAL A CA 1
ATOM 860 C C . VAL A 1 114 ? -5.625 -1.992 -13.922 1 93.25 114 VAL A C 1
ATOM 862 O O . VAL A 1 114 ? -6.668 -2.17 -14.555 1 93.25 114 VAL A O 1
ATOM 865 N N . LEU A 1 115 ? -5.359 -0.89 -13.273 1 90.25 115 LEU A N 1
ATOM 866 C CA . LEU A 1 115 ? -6.367 0.152 -13.125 1 90.25 115 LEU A CA 1
ATOM 867 C C . LEU A 1 115 ? -6.617 0.86 -14.453 1 90.25 115 LEU A C 1
ATOM 869 O O . LEU A 1 115 ? -7.711 1.384 -14.68 1 90.25 115 LEU A O 1
ATOM 873 N N . ARG A 1 116 ? -5.629 0.849 -15.281 1 86.81 116 ARG A N 1
ATOM 874 C CA . ARG A 1 116 ? -5.789 1.409 -16.625 1 86.81 116 ARG A CA 1
ATOM 875 C C . ARG A 1 116 ? -6.602 0.474 -17.516 1 86.81 116 ARG A C 1
ATOM 877 O O . ARG A 1 116 ? -7.289 0.925 -18.422 1 86.81 116 ARG A O 1
ATOM 884 N N . ALA A 1 117 ? -6.488 -0.809 -17.234 1 88.81 117 ALA A N 1
ATOM 885 C CA . ALA A 1 117 ? -7.195 -1.806 -18.031 1 88.81 117 ALA A CA 1
ATOM 886 C C . ALA A 1 117 ? -8.695 -1.783 -17.734 1 88.81 117 ALA A C 1
ATOM 888 O O . ALA A 1 117 ? -9.5 -2.273 -18.531 1 88.81 117 ALA A O 1
ATOM 889 N N . GLY A 1 118 ? -9.117 -1.354 -16.594 1 89.5 118 GLY A N 1
ATOM 890 C CA . GLY A 1 118 ? -10.508 -1.26 -16.188 1 89.5 118 GLY A CA 1
ATOM 891 C C . GLY A 1 118 ? -10.672 -0.983 -14.695 1 89.5 118 GLY A C 1
ATOM 892 O O . GLY A 1 118 ? -9.688 -0.942 -13.961 1 89.5 118 GLY A O 1
ATOM 893 N N . ARG A 1 119 ? -11.914 -0.827 -14.32 1 90.94 119 ARG A N 1
ATOM 894 C CA . ARG A 1 119 ? -12.203 -0.536 -12.914 1 90.94 119 ARG A CA 1
ATOM 895 C C . ARG A 1 119 ? -12.398 -1.82 -12.117 1 90.94 119 ARG A C 1
ATOM 897 O O . ARG A 1 119 ? -13.531 -2.268 -11.914 1 90.94 119 ARG A O 1
ATOM 904 N N . ALA A 1 120 ? -11.336 -2.324 -11.695 1 93.88 120 ALA A N 1
ATOM 905 C CA . ALA A 1 120 ? -11.406 -3.477 -10.797 1 93.88 120 ALA A CA 1
ATOM 906 C C . ALA A 1 120 ? -12.117 -3.117 -9.492 1 93.88 120 ALA A C 1
ATOM 908 O O . ALA A 1 120 ? -11.922 -2.023 -8.961 1 93.88 120 ALA A O 1
ATOM 909 N N . GLN A 1 121 ? -12.969 -4 -9.039 1 93.69 121 GLN A N 1
ATOM 910 C CA . GLN A 1 121 ? -13.625 -3.797 -7.754 1 93.69 121 GLN A CA 1
ATOM 911 C C . GLN A 1 121 ? -12.602 -3.766 -6.621 1 93.69 121 GLN A C 1
ATOM 913 O O . GLN A 1 121 ? -12.68 -2.916 -5.73 1 93.69 121 GLN A O 1
ATOM 918 N N . ARG A 1 122 ? -11.672 -4.676 -6.715 1 96.12 122 ARG A N 1
ATOM 919 C CA . ARG A 1 122 ? -10.633 -4.816 -5.699 1 96.12 122 ARG A CA 1
ATOM 920 C C . ARG A 1 122 ? -9.344 -5.359 -6.309 1 96.12 122 ARG A C 1
ATOM 922 O O . ARG A 1 122 ? -9.383 -6.172 -7.234 1 96.12 122 ARG A O 1
ATOM 929 N N . VAL A 1 123 ? -8.258 -4.863 -5.848 1 97.38 123 VAL A N 1
ATOM 930 C CA . VAL A 1 123 ? -6.953 -5.391 -6.242 1 97.38 123 VAL A CA 1
ATOM 931 C C . VAL A 1 123 ? -6.145 -5.758 -5 1 97.38 123 VAL A C 1
ATOM 933 O O . VAL A 1 123 ? -5.902 -4.914 -4.137 1 97.38 123 VAL A O 1
ATOM 936 N N . LEU A 1 124 ? -5.793 -7.02 -4.898 1 98.12 124 LEU A N 1
ATOM 937 C CA . LEU A 1 124 ? -4.906 -7.508 -3.848 1 98.12 124 LEU A CA 1
ATOM 938 C C . LEU A 1 124 ? -3.5 -7.738 -4.387 1 98.12 124 LEU A C 1
ATOM 940 O O . LEU A 1 124 ? -3.32 -7.973 -5.582 1 98.12 124 LEU A O 1
ATOM 944 N N . LEU A 1 125 ? -2.549 -7.605 -3.592 1 98.75 125 LEU A N 1
ATOM 945 C CA . LEU A 1 125 ? -1.167 -7.949 -3.908 1 98.75 125 LEU A CA 1
ATOM 946 C C . LEU A 1 125 ? -0.708 -9.156 -3.092 1 98.75 125 LEU A C 1
ATOM 948 O O . LEU A 1 125 ? -0.824 -9.156 -1.864 1 98.75 125 LEU A O 1
ATOM 952 N N . ALA A 1 126 ? -0.311 -10.18 -3.727 1 98.88 126 ALA A N 1
ATOM 953 C CA . ALA A 1 126 ? 0.245 -11.383 -3.111 1 98.88 126 ALA A CA 1
ATOM 954 C C . ALA A 1 126 ? 1.691 -11.602 -3.545 1 98.88 126 ALA A C 1
ATOM 956 O O . ALA A 1 126 ? 2.002 -11.555 -4.738 1 98.88 126 ALA A O 1
ATOM 957 N N . VAL A 1 127 ? 2.553 -11.844 -2.576 1 98.75 127 VAL A N 1
ATOM 958 C CA . VAL A 1 127 ? 3.959 -12.055 -2.902 1 98.75 127 VAL A CA 1
ATOM 959 C C . VAL A 1 127 ? 4.492 -13.25 -2.123 1 98.75 127 VAL A C 1
ATOM 961 O O . VAL A 1 127 ? 4.059 -13.516 -1 1 98.75 127 VAL A O 1
ATOM 964 N N . LEU A 1 128 ? 5.395 -13.953 -2.756 1 98.62 128 LEU A N 1
ATOM 965 C CA . LEU A 1 128 ? 6.004 -15.07 -2.049 1 98.62 128 LEU A CA 1
ATOM 966 C C . LEU A 1 128 ? 6.914 -14.578 -0.928 1 98.62 128 LEU A C 1
ATOM 968 O O . LEU A 1 128 ? 6.852 -15.086 0.195 1 98.62 128 LEU A O 1
ATOM 972 N N . VAL A 1 129 ? 7.723 -13.531 -1.257 1 98.44 129 VAL A N 1
ATOM 973 C CA . VAL A 1 129 ? 8.68 -13.031 -0.278 1 98.44 129 VAL A CA 1
ATOM 974 C C . VAL A 1 129 ? 8.547 -11.516 -0.147 1 98.44 129 VAL A C 1
ATOM 976 O O . VAL A 1 129 ? 8.547 -10.797 -1.149 1 98.44 129 VAL A O 1
ATOM 979 N N . ASP A 1 130 ? 8.359 -11.047 0.984 1 98.25 130 ASP A N 1
ATOM 980 C CA . ASP A 1 130 ? 8.5 -9.641 1.337 1 98.25 130 ASP A CA 1
ATOM 981 C C . ASP A 1 130 ? 9.844 -9.375 2.012 1 98.25 130 ASP A C 1
ATOM 983 O O . ASP A 1 130 ? 10.078 -9.812 3.141 1 98.25 130 ASP A O 1
ATOM 987 N N . ARG A 1 131 ? 10.711 -8.547 1.332 1 96.94 131 ARG A N 1
ATOM 988 C CA . ARG A 1 131 ? 12.062 -8.391 1.868 1 96.94 131 ARG A CA 1
ATOM 989 C C . ARG A 1 131 ? 12.227 -7.023 2.523 1 96.94 131 ARG A C 1
ATOM 991 O O . ARG A 1 131 ? 13.32 -6.676 2.979 1 96.94 131 ARG A O 1
ATOM 998 N N . GLY A 1 132 ? 11.203 -6.316 2.508 1 95.25 132 GLY A N 1
ATOM 999 C CA . GLY A 1 132 ? 11.234 -5.02 3.166 1 95.25 132 GLY A CA 1
ATOM 1000 C C . GLY A 1 132 ? 11.766 -3.912 2.275 1 95.25 132 GLY A C 1
ATOM 1001 O O . GLY A 1 132 ? 11.664 -3.988 1.049 1 95.25 132 GLY A O 1
ATOM 1002 N N . HIS A 1 133 ? 12.102 -2.695 2.875 1 95.38 133 HIS A N 1
ATOM 1003 C CA . HIS A 1 133 ? 12.75 -1.555 2.24 1 95.38 133 HIS A CA 1
ATOM 1004 C C . HIS A 1 133 ? 11.789 -0.81 1.323 1 95.38 133 HIS A C 1
ATOM 1006 O O . HIS A 1 133 ? 12.172 -0.373 0.236 1 95.38 133 HIS A O 1
ATOM 1012 N N . ARG A 1 134 ? 10.555 -0.662 1.773 1 96.19 134 ARG A N 1
ATOM 1013 C CA . ARG A 1 134 ? 9.516 -0.017 0.976 1 96.19 134 ARG A CA 1
ATOM 1014 C C . ARG A 1 134 ? 9.875 1.437 0.682 1 96.19 134 ARG A C 1
ATOM 1016 O O . ARG A 1 134 ? 10.391 2.141 1.552 1 96.19 134 ARG A O 1
ATOM 1023 N N . GLU A 1 135 ? 9.625 1.84 -0.538 1 96.56 135 GLU A N 1
ATOM 1024 C CA . GLU A 1 135 ? 9.781 3.238 -0.929 1 96.56 135 GLU A CA 1
ATOM 1025 C C . GLU A 1 135 ? 8.438 3.875 -1.26 1 96.56 135 GLU A C 1
ATOM 1027 O O . GLU A 1 135 ? 8.336 5.098 -1.383 1 96.56 135 GLU A O 1
ATOM 1032 N N . LEU A 1 136 ? 7.418 3.076 -1.435 1 97.56 136 LEU A N 1
ATOM 1033 C CA . LEU A 1 136 ? 6.055 3.512 -1.72 1 97.56 136 LEU A CA 1
ATOM 1034 C C . LEU A 1 136 ? 5.062 2.852 -0.768 1 97.56 136 LEU A C 1
ATOM 1036 O O . LEU A 1 136 ? 5.32 1.761 -0.255 1 97.56 136 LEU A O 1
ATOM 1040 N N . PRO A 1 137 ? 3.977 3.555 -0.444 1 98.12 137 PRO A N 1
ATOM 1041 C CA . PRO A 1 137 ? 2.988 2.965 0.463 1 98.12 137 PRO A CA 1
ATOM 1042 C C . PRO A 1 137 ? 2.178 1.849 -0.193 1 98.12 137 PRO A C 1
ATOM 1044 O O . PRO A 1 137 ? 0.953 1.809 -0.056 1 98.12 137 PRO A O 1
ATOM 1047 N N . ILE A 1 138 ? 2.795 0.982 -0.848 1 97.69 138 ILE A N 1
ATOM 1048 C CA . ILE A 1 138 ? 2.256 -0.234 -1.446 1 97.69 138 ILE A CA 1
ATOM 1049 C C . ILE A 1 138 ? 2.719 -1.451 -0.649 1 97.69 138 ILE A C 1
ATOM 1051 O O . ILE A 1 138 ? 3.92 -1.646 -0.443 1 97.69 138 ILE A O 1
ATOM 1055 N N . ARG A 1 139 ? 1.785 -2.244 -0.174 1 97.31 139 ARG A N 1
ATOM 1056 C CA . ARG A 1 139 ? 2.115 -3.408 0.641 1 97.31 139 ARG A CA 1
ATOM 1057 C C . ARG A 1 139 ? 1.295 -4.621 0.216 1 97.31 139 ARG A C 1
ATOM 1059 O O . ARG A 1 139 ? 0.116 -4.496 -0.123 1 97.31 139 ARG A O 1
ATOM 1066 N N . PRO A 1 140 ? 1.908 -5.73 0.333 1 98.5 140 PRO A N 1
ATOM 1067 C CA . PRO A 1 140 ? 1.148 -6.941 0.005 1 98.5 140 PRO A CA 1
ATOM 1068 C C . PRO A 1 140 ? 0.039 -7.23 1.012 1 98.5 140 PRO A C 1
ATOM 1070 O O . PRO A 1 140 ? 0.203 -6.977 2.209 1 98.5 140 PRO A O 1
ATOM 1073 N N . ASP A 1 141 ? -1.023 -7.758 0.508 1 98.12 141 ASP A N 1
ATOM 1074 C CA . ASP A 1 141 ? -2.109 -8.273 1.338 1 98.12 141 ASP A CA 1
ATOM 1075 C C . ASP A 1 141 ? -1.806 -9.68 1.83 1 98.12 141 ASP A C 1
ATOM 1077 O O . ASP A 1 141 ? -2.248 -10.078 2.91 1 98.12 141 ASP A O 1
ATOM 1081 N N . ILE A 1 142 ? -1.158 -10.383 1.025 1 98.62 142 ILE A N 1
ATOM 1082 C CA . ILE A 1 142 ? -0.85 -11.789 1.26 1 98.62 142 ILE A CA 1
ATOM 1083 C C . ILE A 1 142 ? 0.641 -12.031 1.041 1 98.62 142 ILE A C 1
ATOM 1085 O O . ILE A 1 142 ? 1.191 -11.664 0 1 98.62 142 ILE A O 1
ATOM 1089 N N . VAL A 1 143 ? 1.277 -12.641 2.057 1 98.75 143 VAL A N 1
ATOM 1090 C CA . VAL A 1 143 ? 2.721 -12.844 1.995 1 98.75 143 VAL A CA 1
ATOM 1091 C C . VAL A 1 143 ? 3.053 -14.297 2.312 1 98.75 143 VAL A C 1
ATOM 1093 O O . VAL A 1 143 ? 2.582 -14.844 3.314 1 98.75 143 VAL A O 1
ATOM 1096 N N . GLY A 1 144 ? 3.74 -14.891 1.416 1 98.62 144 GLY A N 1
ATOM 1097 C CA . GLY A 1 144 ? 4.219 -16.234 1.712 1 98.62 144 GLY A CA 1
ATOM 1098 C C . GLY A 1 144 ? 5.164 -16.281 2.896 1 98.62 144 GLY A C 1
ATOM 1099 O O . GLY A 1 144 ? 4.949 -17.047 3.838 1 98.62 144 GLY A O 1
ATOM 1100 N N . ARG A 1 145 ? 6.215 -15.375 2.781 1 98.12 145 ARG A N 1
ATOM 1101 C CA . ARG A 1 145 ? 7.223 -15.32 3.834 1 98.12 145 ARG A CA 1
ATOM 1102 C C . ARG A 1 145 ? 7.809 -13.922 3.961 1 98.12 145 ARG A C 1
ATOM 1104 O O . ARG A 1 145 ? 8.188 -13.305 2.961 1 98.12 145 ARG A O 1
ATOM 1111 N N . ASN A 1 146 ? 7.84 -13.438 5.195 1 97.56 146 ASN A N 1
ATOM 1112 C CA . ASN A 1 146 ? 8.641 -12.25 5.473 1 97.56 146 ASN A CA 1
ATOM 1113 C C . ASN A 1 146 ? 10.109 -12.602 5.684 1 97.56 146 ASN A C 1
ATOM 1115 O O . ASN A 1 146 ? 10.438 -13.461 6.512 1 97.56 146 ASN A O 1
ATOM 1119 N N . LEU A 1 147 ? 11.008 -12.008 4.898 1 95.25 147 LEU A N 1
ATOM 1120 C CA . LEU A 1 147 ? 12.438 -12.297 4.922 1 95.25 147 LEU A CA 1
ATOM 1121 C C . LEU A 1 147 ? 13.25 -11.008 4.988 1 95.25 147 LEU A C 1
ATOM 1123 O O . LEU A 1 147 ? 13.711 -10.508 3.959 1 95.25 147 LEU A O 1
ATOM 1127 N N . PRO A 1 148 ? 13.391 -10.461 6.184 1 90.56 148 PRO A N 1
ATOM 1128 C CA . PRO A 1 148 ? 14.219 -9.258 6.277 1 90.56 148 PRO A CA 1
ATOM 1129 C C . PRO A 1 148 ? 15.633 -9.461 5.742 1 90.56 148 PRO A C 1
ATOM 1131 O O . PRO A 1 148 ? 16.25 -10.5 6.008 1 90.56 148 PRO A O 1
ATOM 1134 N N . THR A 1 149 ? 16.094 -8.617 4.859 1 92.12 149 THR A N 1
ATOM 1135 C CA . THR A 1 149 ? 17.422 -8.641 4.27 1 92.12 149 THR A CA 1
ATOM 1136 C C . THR A 1 149 ? 18.078 -7.262 4.367 1 92.12 149 THR A C 1
ATOM 1138 O O . THR A 1 149 ? 17.406 -6.262 4.617 1 92.12 149 THR A O 1
ATOM 1141 N N . ALA A 1 150 ? 19.375 -7.297 4.27 1 92.19 150 ALA A N 1
ATOM 1142 C CA . ALA A 1 150 ? 20.031 -6.012 4.055 1 92.19 150 ALA A CA 1
ATOM 1143 C C . ALA A 1 150 ? 19.672 -5.434 2.688 1 92.19 150 ALA A C 1
ATOM 1145 O O . ALA A 1 150 ? 19.328 -6.176 1.768 1 92.19 150 ALA A O 1
ATOM 1146 N N . ARG A 1 151 ? 19.719 -4.164 2.572 1 91.31 151 ARG A N 1
ATOM 1147 C CA . ARG A 1 151 ? 19.344 -3.488 1.334 1 91.31 151 ARG A CA 1
ATOM 1148 C C . ARG A 1 151 ? 20.219 -3.945 0.174 1 91.31 151 ARG A C 1
ATOM 1150 O O . ARG A 1 151 ? 19.781 -3.98 -0.974 1 91.31 151 ARG A O 1
ATOM 1157 N N . ASN A 1 152 ? 21.484 -4.352 0.479 1 91.25 152 ASN A N 1
ATOM 1158 C CA . ASN A 1 152 ? 22.438 -4.719 -0.566 1 91.25 152 ASN A CA 1
ATOM 1159 C C . ASN A 1 152 ? 22.406 -6.219 -0.843 1 91.25 152 ASN A C 1
ATOM 1161 O O . ASN A 1 152 ? 23.203 -6.723 -1.646 1 91.25 152 ASN A O 1
ATOM 1165 N N . GLU A 1 153 ? 21.578 -6.918 -0.193 1 93.62 153 GLU A N 1
ATOM 1166 C CA . GLU A 1 153 ? 21.391 -8.336 -0.458 1 93.62 153 GLU A CA 1
ATOM 1167 C C . GLU A 1 153 ? 20.297 -8.555 -1.503 1 93.62 153 GLU A C 1
ATOM 1169 O O . GLU A 1 153 ? 19.391 -7.73 -1.649 1 93.62 153 GLU A O 1
ATOM 1174 N N . TYR A 1 154 ? 20.438 -9.75 -2.131 1 93.12 154 TYR A N 1
ATOM 1175 C CA . TYR A 1 154 ? 19.484 -10.086 -3.184 1 93.12 154 TYR A CA 1
ATOM 1176 C C . TYR A 1 154 ? 18.734 -11.375 -2.855 1 93.12 154 TYR A C 1
ATOM 1178 O O . TYR A 1 154 ? 19.328 -12.336 -2.361 1 93.12 154 TYR A O 1
ATOM 1186 N N . VAL A 1 155 ? 17.484 -11.297 -3.074 1 95.75 155 VAL A N 1
ATOM 1187 C CA . VAL A 1 155 ? 16.688 -12.508 -2.908 1 95.75 155 VAL A CA 1
ATOM 1188 C C . VAL A 1 155 ? 16.438 -13.148 -4.27 1 95.75 155 VAL A C 1
ATOM 1190 O O . VAL A 1 155 ? 15.961 -12.492 -5.199 1 95.75 155 VAL A O 1
ATOM 1193 N N . VAL A 1 156 ? 16.703 -14.414 -4.352 1 94.94 156 VAL A N 1
ATOM 1194 C CA . VAL A 1 156 ? 16.516 -15.172 -5.586 1 94.94 156 VAL A CA 1
ATOM 1195 C C . VAL A 1 156 ? 15.508 -16.297 -5.359 1 94.94 156 VAL A C 1
ATOM 1197 O O . VAL A 1 156 ? 15.625 -17.047 -4.395 1 94.94 156 VAL A O 1
ATOM 1200 N N . VAL A 1 157 ? 14.555 -16.406 -6.289 1 96.25 157 VAL A N 1
ATOM 1201 C CA . VAL A 1 157 ? 13.523 -17.438 -6.199 1 96.25 157 VAL A CA 1
ATOM 1202 C C . VAL A 1 157 ? 13.594 -18.359 -7.414 1 96.25 157 VAL A C 1
ATOM 1204 O O . VAL A 1 157 ? 13.648 -17.891 -8.555 1 96.25 157 VAL A O 1
ATOM 1207 N N . ASP A 1 158 ? 13.586 -19.594 -7.156 1 92.88 158 ASP A N 1
ATOM 1208 C CA . ASP A 1 158 ? 13.438 -20.578 -8.219 1 92.88 158 ASP A CA 1
ATOM 1209 C C . ASP A 1 158 ? 12.68 -21.812 -7.73 1 92.88 158 ASP A C 1
ATOM 1211 O O . ASP A 1 158 ? 12.172 -21.828 -6.605 1 92.88 158 ASP A O 1
ATOM 1215 N N . ALA A 1 159 ? 12.492 -22.766 -8.641 1 89.88 159 ALA A N 1
ATOM 1216 C CA . ALA A 1 159 ? 11.656 -23.922 -8.352 1 89.88 159 ALA A CA 1
ATOM 1217 C C . ALA A 1 159 ? 12.203 -24.703 -7.16 1 89.88 159 ALA A C 1
ATOM 1219 O O . ALA A 1 159 ? 11.453 -25.406 -6.477 1 89.88 159 ALA A O 1
ATOM 1220 N N . ALA A 1 160 ? 13.492 -24.578 -6.953 1 93.12 160 ALA A N 1
ATOM 1221 C CA . ALA A 1 160 ? 14.133 -25.359 -5.902 1 93.12 160 ALA A CA 1
ATOM 1222 C C . ALA A 1 160 ? 14.047 -24.656 -4.555 1 93.12 160 ALA A C 1
ATOM 1224 O O . ALA A 1 160 ? 14.273 -25.266 -3.51 1 93.12 160 ALA A O 1
ATOM 1225 N N . GLY A 1 161 ? 13.836 -23.375 -4.598 1 96.06 161 GLY A N 1
ATOM 1226 C CA . GLY A 1 161 ? 13.742 -22.688 -3.326 1 96.06 161 GLY A CA 1
ATOM 1227 C C . GLY A 1 161 ? 14.008 -21.188 -3.441 1 96.06 161 GLY A C 1
ATOM 1228 O O . GLY A 1 161 ? 13.852 -20.609 -4.516 1 96.06 161 GLY A O 1
ATOM 1229 N N . VAL A 1 162 ? 14.188 -20.562 -2.303 1 97 162 VAL A N 1
ATOM 1230 C CA . VAL A 1 162 ? 14.516 -19.141 -2.172 1 97 162 VAL A CA 1
ATOM 1231 C C . VAL A 1 162 ? 15.891 -18.984 -1.522 1 97 162 VAL A C 1
ATOM 1233 O O . VAL A 1 162 ? 16.203 -19.672 -0.538 1 97 162 VAL A O 1
ATOM 1236 N N . TRP A 1 163 ? 16.719 -18.094 -2.082 1 96.5 163 TRP A N 1
ATOM 1237 C CA . TRP A 1 163 ? 18.078 -17.859 -1.602 1 96.5 163 TRP A CA 1
ATOM 1238 C C . TRP A 1 163 ? 18.328 -16.375 -1.365 1 96.5 163 TRP A C 1
ATOM 1240 O O . TRP A 1 163 ? 17.688 -15.531 -1.996 1 96.5 163 TRP A O 1
ATOM 1250 N N . ILE A 1 164 ? 19.172 -16.094 -0.471 1 95.56 164 ILE A N 1
ATOM 1251 C CA . ILE A 1 164 ? 19.734 -14.766 -0.301 1 95.56 164 ILE A CA 1
ATOM 1252 C C . ILE A 1 164 ? 21.172 -14.75 -0.815 1 95.56 164 ILE A C 1
ATOM 1254 O O . ILE A 1 164 ? 21.969 -15.625 -0.476 1 95.56 164 ILE A O 1
ATOM 1258 N N . GLU A 1 165 ? 21.469 -13.773 -1.703 1 94 165 GLU A N 1
ATOM 1259 C CA . GLU A 1 165 ? 22.797 -13.617 -2.254 1 94 165 GLU A CA 1
ATOM 1260 C C . GLU A 1 165 ? 23.406 -12.273 -1.857 1 94 165 GLU A C 1
ATOM 1262 O O . GLU A 1 165 ? 22.703 -11.258 -1.814 1 94 165 GLU A O 1
ATOM 1267 N N . ALA A 1 166 ? 24.625 -12.336 -1.361 1 87 166 ALA A N 1
ATOM 1268 C CA . ALA A 1 166 ? 25.359 -11.117 -1.019 1 87 166 ALA A CA 1
ATOM 1269 C C . ALA A 1 166 ? 26.688 -11.047 -1.762 1 87 166 ALA A C 1
ATOM 1271 O O . ALA A 1 166 ? 27.281 -12.078 -2.07 1 87 166 ALA A O 1
ATOM 1272 N N . GLU A 1 167 ? 27.016 -9.789 -2.309 1 76.12 167 GLU A N 1
ATOM 1273 C CA . GLU A 1 167 ? 28.344 -9.648 -2.91 1 76.12 167 GLU A CA 1
ATOM 1274 C C . GLU A 1 167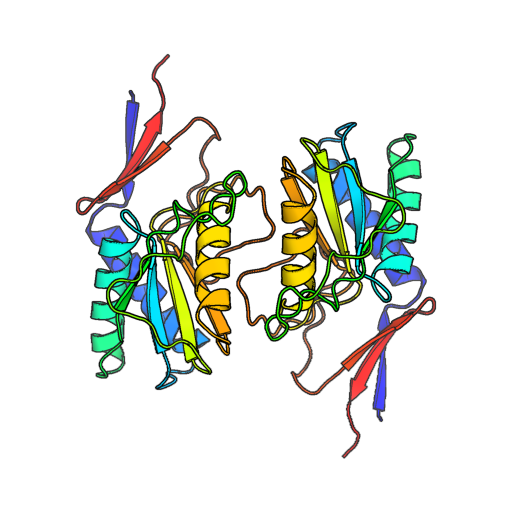 ? 29.453 -9.906 -1.888 1 76.12 167 GLU A C 1
ATOM 1276 O O . GLU A 1 167 ? 29.344 -9.5 -0.731 1 76.12 167 GLU A O 1
ATOM 1281 N N . GLY A 1 168 ? 29.984 -11.039 -1.868 1 58.22 168 GLY A N 1
ATOM 1282 C CA . GLY A 1 168 ? 31.141 -11.328 -1.032 1 58.22 168 GLY A CA 1
ATOM 1283 C C . GLY A 1 168 ? 32.156 -10.203 -1.004 1 58.22 168 GLY A C 1
ATOM 1284 O O . GLY A 1 168 ? 32.438 -9.586 -2.031 1 58.22 168 GLY A O 1
ATOM 1285 N N . ARG A 1 169 ? 32.375 -9.562 0.191 1 44.84 169 ARG A N 1
ATOM 1286 C CA . ARG A 1 169 ? 33.656 -8.906 0.289 1 44.84 169 ARG A CA 1
ATOM 1287 C C . ARG A 1 169 ? 34.781 -9.906 0.117 1 44.84 169 ARG A C 1
ATOM 1289 O O . ARG A 1 169 ? 34.656 -11.086 0.446 1 44.84 169 ARG A O 1
ATOM 1296 N N . MET B 1 1 ? -29.234 10.227 12.344 1 73.5 1 MET B N 1
ATOM 1297 C CA . MET B 1 1 ? -27.844 9.773 12.297 1 73.5 1 MET B CA 1
ATOM 1298 C C . MET B 1 1 ? -27.234 9.727 13.695 1 73.5 1 MET B C 1
ATOM 1300 O O . MET B 1 1 ? -27.359 10.68 14.461 1 73.5 1 MET B O 1
ATOM 1304 N N . ARG B 1 2 ? -27.078 8.516 14.172 1 86.44 2 ARG B N 1
ATOM 1305 C CA . ARG B 1 2 ? -26.391 8.383 15.453 1 86.44 2 ARG B CA 1
ATOM 1306 C C . ARG B 1 2 ? -24.891 8.688 15.305 1 86.44 2 ARG B C 1
ATOM 1308 O O . ARG B 1 2 ? -24.25 8.242 14.352 1 86.44 2 ARG B O 1
ATOM 1315 N N . ARG B 1 3 ? -24.438 9.617 16.25 1 90.69 3 ARG B N 1
ATOM 1316 C CA . ARG B 1 3 ? -23.031 10.023 16.219 1 90.69 3 ARG B CA 1
ATOM 1317 C C . ARG B 1 3 ? -22.359 9.742 17.562 1 90.69 3 ARG B C 1
ATOM 1319 O O . ARG B 1 3 ? -22.938 10.008 18.609 1 90.69 3 ARG B O 1
ATOM 1326 N N . ARG B 1 4 ? -21.188 9.148 17.5 1 93.25 4 ARG B N 1
ATOM 1327 C CA . ARG B 1 4 ? -20.391 8.867 18.703 1 93.25 4 ARG B CA 1
ATOM 1328 C C . ARG B 1 4 ? -18.953 9.359 18.547 1 93.25 4 ARG B C 1
ATOM 1330 O O . ARG B 1 4 ? -18.312 9.094 17.531 1 93.25 4 ARG B O 1
ATOM 1337 N N . ARG B 1 5 ? -18.516 10.031 19.578 1 95.5 5 ARG B N 1
ATOM 1338 C CA . ARG B 1 5 ? -17.141 10.508 19.547 1 95.5 5 ARG B CA 1
ATOM 1339 C C . ARG B 1 5 ? -16.156 9.383 19.891 1 95.5 5 ARG B C 1
ATOM 1341 O O . ARG B 1 5 ? -16.359 8.641 20.844 1 95.5 5 ARG B O 1
ATOM 1348 N N . VAL B 1 6 ? -15.102 9.344 19.062 1 95.88 6 VAL B N 1
ATOM 1349 C CA . VAL B 1 6 ? -14.141 8.266 19.297 1 95.88 6 VAL B CA 1
ATOM 1350 C C . VAL B 1 6 ? -12.797 8.859 19.734 1 95.88 6 VAL B C 1
ATOM 1352 O O . VAL B 1 6 ? -12.031 8.211 20.453 1 95.88 6 VAL B O 1
ATOM 1355 N N . LEU B 1 7 ? -12.445 10.094 19.328 1 96.69 7 LEU B N 1
ATOM 1356 C CA . LEU B 1 7 ? -11.289 10.859 19.75 1 96.69 7 LEU B CA 1
ATOM 1357 C C . LEU B 1 7 ? -11.672 12.305 20.062 1 96.69 7 LEU B C 1
ATOM 1359 O O . LEU B 1 7 ? -12.477 12.898 19.344 1 96.69 7 LEU B O 1
ATOM 1363 N N . ASP B 1 8 ? -11.062 12.789 21.141 1 97.31 8 ASP B N 1
ATOM 1364 C CA . ASP B 1 8 ? -11.227 14.219 21.391 1 97.31 8 ASP B CA 1
ATOM 1365 C C . ASP B 1 8 ? -10 14.992 20.906 1 97.31 8 ASP B C 1
ATOM 1367 O O . ASP B 1 8 ? -9.086 14.422 20.328 1 97.31 8 ASP B O 1
ATOM 1371 N N . ALA B 1 9 ? -10.055 16.297 21.188 1 97 9 ALA B N 1
ATOM 1372 C CA . ALA B 1 9 ? -8.992 17.172 20.688 1 97 9 ALA B CA 1
ATOM 1373 C C . ALA B 1 9 ? -7.641 16.781 21.281 1 97 9 ALA B C 1
ATOM 1375 O O . ALA B 1 9 ? -6.621 16.812 20.578 1 97 9 ALA B O 1
ATOM 1376 N N . ASP B 1 10 ? -7.609 16.453 22.5 1 97.5 10 ASP B N 1
ATOM 1377 C CA . ASP B 1 10 ? -6.363 16.062 23.156 1 97.5 10 ASP B CA 1
ATOM 1378 C C . ASP B 1 10 ? -5.828 14.758 22.547 1 97.5 10 ASP B C 1
ATOM 1380 O O . ASP B 1 10 ? -4.613 14.594 22.406 1 97.5 10 ASP B O 1
ATOM 1384 N N . ASP B 1 11 ? -6.719 13.859 22.234 1 97.62 11 ASP B N 1
ATOM 1385 C CA . ASP B 1 11 ? -6.348 12.609 21.578 1 97.62 11 ASP B CA 1
ATOM 1386 C C . ASP B 1 11 ? -5.68 12.875 20.234 1 97.62 11 ASP B C 1
ATOM 1388 O O . ASP B 1 11 ? -4.703 12.211 19.875 1 97.62 11 ASP B O 1
ATOM 1392 N N . ILE B 1 12 ? -6.234 13.797 19.516 1 97.94 12 ILE B N 1
ATOM 1393 C CA . ILE B 1 12 ? -5.691 14.133 18.203 1 97.94 12 ILE B CA 1
ATOM 1394 C C . ILE B 1 12 ? -4.273 14.68 18.359 1 97.94 12 ILE B C 1
ATOM 1396 O O . ILE B 1 12 ? -3.361 14.266 17.641 1 97.94 12 ILE B O 1
ATOM 1400 N N . VAL B 1 13 ? -4.078 15.539 19.328 1 97.19 13 VAL B N 1
ATOM 1401 C CA . VAL B 1 13 ? -2.771 16.141 19.562 1 97.19 13 VAL B CA 1
ATOM 1402 C C . VAL B 1 13 ? -1.752 15.055 19.906 1 97.19 13 VAL B C 1
ATOM 1404 O O . VAL B 1 13 ? -0.637 15.062 19.375 1 97.19 13 VAL B O 1
ATOM 1407 N N . ARG B 1 14 ? -2.141 14.141 20.75 1 98.06 14 ARG B N 1
ATOM 1408 C CA . ARG B 1 14 ? -1.262 13.039 21.125 1 98.06 14 ARG B CA 1
ATOM 1409 C C . ARG B 1 14 ? -0.93 12.164 19.922 1 98.06 14 ARG B C 1
ATOM 1411 O O . ARG B 1 14 ? 0.213 11.734 19.75 1 98.06 14 ARG B O 1
ATOM 1418 N N . SER B 1 15 ? -1.933 11.938 19.125 1 98.31 15 SER B N 1
ATOM 1419 C CA . SER B 1 15 ? -1.715 11.141 17.922 1 98.31 15 SER B CA 1
ATOM 1420 C C . SER B 1 15 ? -0.742 11.828 16.969 1 98.31 15 SER B C 1
ATOM 1422 O O . SER B 1 15 ? 0.168 11.195 16.438 1 98.31 15 SER B O 1
ATOM 1424 N N . LEU B 1 16 ? -0.962 13.086 16.797 1 98.12 16 LEU B N 1
ATOM 1425 C CA . LEU B 1 16 ? -0.102 13.844 15.883 1 98.12 16 LEU B CA 1
ATOM 1426 C C . LEU B 1 16 ? 1.336 13.859 16.391 1 98.12 16 LEU B C 1
ATOM 1428 O O . LEU B 1 16 ? 2.279 13.781 15.602 1 98.12 16 LEU B O 1
ATOM 1432 N N . ARG B 1 17 ? 1.495 13.938 17.656 1 98.12 17 ARG B N 1
ATOM 1433 C CA . ARG B 1 17 ? 2.832 13.914 18.25 1 98.12 17 ARG B CA 1
ATOM 1434 C C . ARG B 1 17 ? 3.52 12.578 17.984 1 98.12 17 ARG B C 1
ATOM 1436 O O . ARG B 1 17 ? 4.684 12.539 17.578 1 98.12 17 ARG B O 1
ATOM 1443 N N . ARG B 1 18 ? 2.77 11.57 18.25 1 98.44 18 ARG B N 1
ATOM 1444 C CA . ARG B 1 18 ? 3.314 10.242 17.984 1 98.44 18 ARG B CA 1
ATOM 1445 C C . ARG B 1 18 ? 3.641 10.07 16.5 1 98.44 18 ARG B C 1
ATOM 1447 O O . ARG B 1 18 ? 4.703 9.555 16.156 1 98.44 18 ARG B O 1
ATOM 1454 N N . MET B 1 19 ? 2.75 10.469 15.648 1 98.5 19 MET B N 1
ATOM 1455 C CA . MET B 1 19 ? 2.955 10.375 14.203 1 98.5 19 MET B CA 1
ATOM 1456 C C . MET B 1 19 ? 4.203 11.141 13.781 1 98.5 19 MET B C 1
ATOM 1458 O O . MET B 1 19 ? 4.977 10.664 12.945 1 98.5 19 MET B O 1
ATOM 1462 N N . ALA B 1 20 ? 4.402 12.273 14.344 1 97.56 20 ALA B N 1
ATOM 1463 C CA . ALA B 1 20 ? 5.57 13.086 14.023 1 97.56 20 ALA B CA 1
ATOM 1464 C C . ALA B 1 20 ? 6.863 12.359 14.375 1 97.56 20 ALA B C 1
ATOM 1466 O O . ALA B 1 20 ? 7.816 12.359 13.594 1 97.56 20 ALA B O 1
ATOM 1467 N N . HIS B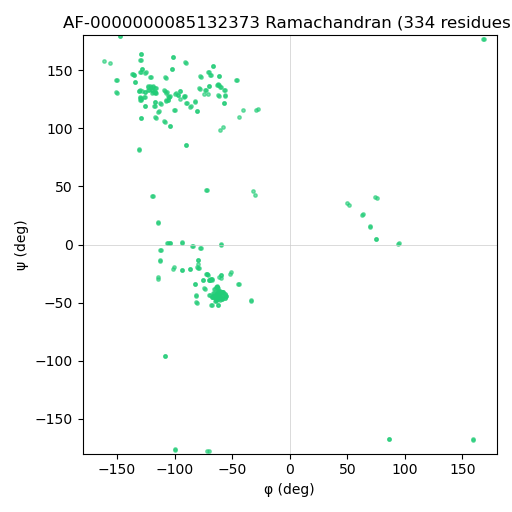 1 21 ? 6.875 11.758 15.508 1 96.81 21 HIS B N 1
ATOM 1468 C CA . HIS B 1 21 ? 8.055 10.992 15.914 1 96.81 21 HIS B CA 1
ATOM 1469 C C . HIS B 1 21 ? 8.297 9.82 14.969 1 96.81 21 HIS B C 1
ATOM 1471 O O . HIS B 1 21 ? 9.445 9.516 14.648 1 96.81 21 HIS B O 1
ATOM 1477 N N . GLU B 1 22 ? 7.219 9.227 14.516 1 97.31 22 GLU B N 1
ATOM 1478 C CA . GLU B 1 22 ? 7.348 8.133 13.562 1 97.31 22 GLU B CA 1
ATOM 1479 C C . GLU B 1 22 ? 7.902 8.625 12.227 1 97.31 22 GLU B C 1
ATOM 1481 O O . GLU B 1 22 ? 8.703 7.938 11.594 1 97.31 22 GLU B O 1
ATOM 1486 N N . VAL B 1 23 ? 7.426 9.781 11.781 1 96.69 23 VAL B N 1
ATOM 1487 C CA . VAL B 1 23 ? 7.945 10.375 10.555 1 96.69 23 VAL B CA 1
ATOM 1488 C C . VAL B 1 23 ? 9.445 10.609 10.688 1 96.69 23 VAL B C 1
ATOM 1490 O O . VAL B 1 23 ? 10.219 10.266 9.789 1 96.69 23 VAL B O 1
ATOM 1493 N N . VAL B 1 24 ? 9.883 11.172 11.812 1 95 24 VAL B N 1
ATOM 1494 C CA . VAL B 1 24 ? 11.297 11.477 12.047 1 95 24 VAL B CA 1
ATOM 1495 C C . VAL B 1 24 ? 12.109 10.188 12.016 1 95 24 VAL B C 1
ATOM 1497 O O . VAL B 1 24 ? 13.164 10.133 11.375 1 95 24 VAL B O 1
ATOM 1500 N N . GLU B 1 25 ? 11.594 9.203 12.633 1 94 25 GLU B N 1
ATOM 1501 C CA . GLU B 1 25 ? 12.289 7.922 12.672 1 94 25 GLU B CA 1
ATOM 1502 C C . GLU B 1 25 ? 12.375 7.301 11.281 1 94 25 GLU B C 1
ATOM 1504 O O . GLU B 1 25 ? 13.422 6.781 10.891 1 94 25 GLU B O 1
ATOM 1509 N N . ALA B 1 26 ? 11.289 7.363 10.578 1 93.12 26 ALA B N 1
ATOM 1510 C CA . ALA B 1 26 ? 11.203 6.73 9.266 1 93.12 26 ALA B CA 1
ATOM 1511 C C . ALA B 1 26 ? 12.078 7.453 8.25 1 93.12 26 ALA B C 1
ATOM 1513 O O . ALA B 1 26 ? 12.555 6.848 7.285 1 93.12 26 ALA B O 1
ATOM 1514 N N . THR B 1 27 ? 12.258 8.727 8.406 1 90.69 27 THR B N 1
ATOM 1515 C CA . THR B 1 27 ? 12.953 9.523 7.402 1 90.69 27 THR B CA 1
ATOM 1516 C C . THR B 1 27 ? 14.367 9.859 7.867 1 90.69 27 THR B C 1
ATOM 1518 O O . THR B 1 27 ? 15.148 10.445 7.117 1 90.69 27 THR B O 1
ATOM 1521 N N . ARG B 1 28 ? 14.797 9.414 9.016 1 80.12 28 ARG B N 1
ATOM 1522 C CA . ARG B 1 28 ? 16.094 9.688 9.633 1 80.12 28 ARG B CA 1
ATOM 1523 C C . ARG B 1 28 ? 16.391 11.18 9.641 1 80.12 28 ARG B C 1
ATOM 1525 O O . ARG B 1 28 ? 17.531 11.594 9.438 1 80.12 28 ARG B O 1
ATOM 1532 N N . GLY B 1 29 ? 15.367 11.922 9.82 1 64 29 GLY B N 1
ATOM 1533 C CA . GLY B 1 29 ? 15.523 13.359 9.961 1 64 29 GLY B CA 1
ATOM 1534 C C . GLY B 1 29 ? 15.945 14.047 8.672 1 64 29 GLY B C 1
ATOM 1535 O O . GLY B 1 29 ? 16.578 15.102 8.703 1 64 29 GLY B O 1
ATOM 1536 N N . GLY B 1 30 ? 15.828 13.383 7.559 1 62.78 30 GLY B N 1
ATOM 1537 C CA . GLY B 1 30 ? 16.406 13.875 6.32 1 62.78 30 GLY B CA 1
ATOM 1538 C C . GLY B 1 30 ? 15.93 15.266 5.949 1 62.78 30 GLY B C 1
ATOM 1539 O O . GLY B 1 30 ? 14.797 15.641 6.258 1 62.78 30 GLY B O 1
ATOM 1540 N N . ALA B 1 31 ? 16.797 16.125 5.598 1 65 31 ALA B N 1
ATOM 1541 C CA . ALA B 1 31 ? 16.641 17.5 5.129 1 65 31 ALA B CA 1
ATOM 1542 C C . ALA B 1 31 ? 15.805 17.562 3.852 1 65 31 ALA B C 1
ATOM 1544 O O . ALA B 1 31 ? 15.336 18.625 3.457 1 65 31 ALA B O 1
ATOM 1545 N N . ASP B 1 32 ? 15.375 16.469 3.383 1 88.25 32 ASP B N 1
ATOM 1546 C CA . ASP B 1 32 ? 14.695 16.516 2.092 1 88.25 32 ASP B CA 1
ATOM 1547 C C . ASP B 1 32 ? 13.25 16.031 2.209 1 88.25 32 ASP B C 1
ATOM 1549 O O . ASP B 1 32 ? 12.727 15.414 1.279 1 88.25 32 ASP B O 1
ATOM 1553 N N . LEU B 1 33 ? 12.656 16.469 3.273 1 94.12 33 LEU B N 1
ATOM 1554 C CA . LEU B 1 33 ? 11.289 16.047 3.553 1 94.12 33 LEU B CA 1
ATOM 1555 C C . LEU B 1 33 ? 10.281 17.078 3.045 1 94.12 33 LEU B C 1
ATOM 1557 O O . LEU B 1 33 ? 10.477 18.281 3.232 1 94.12 33 LEU B O 1
ATOM 1561 N N . VAL B 1 34 ? 9.289 16.641 2.357 1 95.5 34 VAL B N 1
ATOM 1562 C CA . VAL B 1 34 ? 8.141 17.453 1.983 1 95.5 34 VAL B CA 1
ATOM 1563 C C . VAL B 1 34 ? 6.852 16.766 2.43 1 95.5 34 VAL B C 1
ATOM 1565 O O . VAL B 1 34 ? 6.695 15.555 2.258 1 95.5 34 VAL B O 1
ATOM 1568 N N . VAL B 1 35 ? 6.008 17.547 3.088 1 97 35 VAL B N 1
ATOM 1569 C CA . VAL B 1 35 ? 4.699 17.047 3.486 1 97 35 VAL B CA 1
ATOM 1570 C C . VAL B 1 35 ? 3.645 17.469 2.469 1 97 35 VAL B C 1
ATOM 1572 O O . VAL B 1 35 ? 3.584 18.641 2.086 1 97 35 VAL B O 1
ATOM 1575 N N . VAL B 1 36 ? 2.857 16.562 1.98 1 97.38 36 VAL B N 1
ATOM 1576 C CA . VAL B 1 36 ? 1.797 16.828 1.013 1 97.38 36 VAL B CA 1
ATOM 1577 C C . VAL B 1 36 ? 0.443 16.469 1.617 1 97.38 36 VAL B C 1
ATOM 1579 O O . VAL B 1 36 ? 0.186 15.297 1.924 1 97.38 36 VAL B O 1
ATOM 1582 N N . ALA B 1 37 ? -0.412 17.453 1.723 1 98 37 ALA B N 1
ATOM 1583 C CA . ALA B 1 37 ? -1.752 17.25 2.268 1 98 37 ALA B CA 1
ATOM 1584 C C . ALA B 1 37 ? -2.75 16.922 1.161 1 98 37 ALA B C 1
ATOM 1586 O O . ALA B 1 37 ? -2.83 17.625 0.154 1 98 37 ALA B O 1
ATOM 1587 N N . ILE B 1 38 ? -3.459 15.867 1.338 1 96.31 38 ILE B N 1
ATOM 1588 C CA . ILE B 1 38 ? -4.559 15.555 0.432 1 96.31 38 ILE B CA 1
ATOM 1589 C C . ILE B 1 38 ? -5.793 16.375 0.811 1 96.31 38 ILE B C 1
ATOM 1591 O O . ILE B 1 38 ? -6.355 16.188 1.892 1 96.31 38 ILE B O 1
ATOM 1595 N N . ALA B 1 39 ? -6.176 17.266 -0.106 1 93.94 39 ALA B N 1
ATOM 1596 C CA . ALA B 1 39 ? -7.289 18.172 0.158 1 93.94 39 ALA B CA 1
ATOM 1597 C C . ALA B 1 39 ? -8.617 17.422 0.17 1 93.94 39 ALA B C 1
ATOM 1599 O O . ALA B 1 39 ? -8.797 16.438 -0.565 1 93.94 39 ALA B O 1
ATOM 1600 N N . ASP B 1 40 ? -9.602 17.969 1.062 1 92.25 40 ASP B N 1
ATOM 1601 C CA . ASP B 1 40 ? -9.508 19.016 2.066 1 92.25 40 ASP B CA 1
ATOM 1602 C C . ASP B 1 40 ? -9.211 18.438 3.447 1 92.25 40 ASP B C 1
ATOM 1604 O O . ASP B 1 40 ? -8.586 19.094 4.281 1 92.25 40 ASP B O 1
ATOM 1608 N N . GLY B 1 41 ? -9.539 17.156 3.604 1 94.31 41 GLY B N 1
ATOM 1609 C CA . GLY B 1 41 ? -9.523 16.547 4.922 1 94.31 41 GLY B CA 1
ATOM 1610 C C . GLY B 1 41 ? -8.125 16.406 5.5 1 94.31 41 GLY B C 1
ATOM 1611 O O . GLY B 1 41 ? -7.941 16.453 6.715 1 94.31 41 GLY B O 1
ATOM 1612 N N . GLY B 1 42 ? -7.164 16.25 4.648 1 97.19 42 GLY B N 1
ATOM 1613 C CA . GLY B 1 42 ? -5.797 16.031 5.094 1 97.19 42 GLY B CA 1
ATOM 1614 C C . GLY B 1 42 ? -5.102 17.312 5.52 1 97.19 42 GLY B C 1
ATOM 1615 O O . GLY B 1 42 ? -4.047 17.266 6.156 1 97.19 42 GLY B O 1
ATOM 1616 N N . VAL B 1 43 ? -5.637 18.484 5.219 1 97.06 43 VAL B N 1
ATOM 1617 C CA . VAL B 1 43 ? -4.953 19.75 5.395 1 97.06 43 VAL B CA 1
ATOM 1618 C C . VAL B 1 43 ? -4.766 20.031 6.887 1 97.06 43 VAL B C 1
ATOM 1620 O O . VAL B 1 43 ? -3.646 20.281 7.344 1 97.06 43 VAL B O 1
ATOM 1623 N N . PRO B 1 44 ? -5.836 19.969 7.727 1 97.69 44 PRO B N 1
ATOM 1624 C CA . PRO B 1 44 ? -5.617 20.25 9.148 1 97.69 44 PRO B CA 1
ATOM 1625 C C . PRO B 1 44 ? -4.672 19.234 9.805 1 97.69 44 PRO B C 1
ATOM 1627 O O . PRO B 1 44 ? -3.885 19.609 10.68 1 97.69 44 PRO B O 1
ATOM 1630 N N . VAL B 1 45 ? -4.766 18.016 9.414 1 98.19 45 VAL B N 1
ATOM 1631 C CA . VAL B 1 45 ? -3.9 16.984 9.953 1 98.19 45 VAL B CA 1
ATOM 1632 C C . VAL B 1 45 ? -2.445 17.281 9.594 1 98.19 45 VAL B C 1
ATOM 1634 O O . VAL B 1 45 ? -1.565 17.234 10.461 1 98.19 45 VAL B O 1
ATOM 1637 N N . ALA B 1 46 ? -2.223 17.609 8.336 1 98.38 46 ALA B N 1
ATOM 1638 C CA . ALA B 1 46 ? -0.88 17.906 7.84 1 98.38 46 ALA B CA 1
ATOM 1639 C C . ALA B 1 46 ? -0.296 19.125 8.547 1 98.38 46 ALA B C 1
ATOM 1641 O O . ALA B 1 46 ? 0.886 19.141 8.898 1 98.38 46 ALA B O 1
ATOM 1642 N N . ARG B 1 47 ? -1.085 20.125 8.727 1 97.88 47 ARG B N 1
ATOM 1643 C CA . ARG B 1 47 ? -0.625 21.328 9.43 1 97.88 47 ARG B CA 1
ATOM 1644 C C . ARG B 1 47 ? -0.202 21 10.859 1 97.88 47 ARG B C 1
ATOM 1646 O O . ARG B 1 47 ? 0.862 21.422 11.305 1 97.88 47 ARG B O 1
ATOM 1653 N N . GLY B 1 48 ? -1.046 20.25 11.57 1 97.5 48 GLY B N 1
ATOM 1654 C CA . GLY B 1 48 ? -0.676 19.812 12.906 1 97.5 48 GLY B CA 1
ATOM 1655 C C . GLY B 1 48 ? 0.604 19 12.938 1 97.5 48 GLY B C 1
ATOM 1656 O O . GLY B 1 48 ? 1.44 19.188 13.828 1 97.5 48 GLY B O 1
ATOM 1657 N N . LEU B 1 49 ? 0.726 18.141 11.961 1 97.81 49 LEU B N 1
ATOM 1658 C CA . LEU B 1 49 ? 1.916 17.297 11.852 1 97.81 49 LEU B CA 1
ATOM 1659 C C . LEU B 1 49 ? 3.158 18.156 11.609 1 97.81 49 LEU B C 1
ATOM 1661 O O . LEU B 1 49 ? 4.18 17.969 12.273 1 97.81 49 LEU B O 1
ATOM 1665 N N . VAL B 1 50 ? 3.094 19.078 10.672 1 97.5 50 VAL B N 1
ATOM 1666 C CA . VAL B 1 50 ? 4.215 19.938 10.32 1 97.5 50 VAL B CA 1
ATOM 1667 C C . VAL B 1 50 ? 4.621 20.781 11.523 1 97.5 50 VAL B C 1
ATOM 1669 O O . VAL B 1 50 ? 5.809 20.906 11.836 1 97.5 50 VAL B O 1
ATOM 1672 N N . ASP B 1 51 ? 3.637 21.344 12.227 1 97.12 51 ASP B N 1
ATOM 1673 C CA . ASP B 1 51 ? 3.924 22.109 13.43 1 97.12 51 ASP B CA 1
ATOM 1674 C C . ASP B 1 51 ? 4.711 21.281 14.438 1 97.12 51 ASP B C 1
ATOM 1676 O O . ASP B 1 51 ? 5.688 21.766 15.016 1 97.12 51 ASP B O 1
ATOM 1680 N N . THR B 1 52 ? 4.285 20.109 14.633 1 96.75 52 THR B N 1
ATOM 1681 C CA . THR B 1 52 ? 4.934 19.203 15.586 1 96.75 52 THR B CA 1
ATOM 1682 C C . THR B 1 52 ? 6.332 18.828 15.109 1 96.75 52 THR B C 1
ATOM 1684 O O . THR B 1 52 ? 7.285 18.828 15.891 1 96.75 52 THR B O 1
ATOM 1687 N N . LEU B 1 53 ? 6.461 18.484 13.805 1 95.94 53 LEU B N 1
ATOM 1688 C CA . LEU B 1 53 ? 7.75 18.125 13.219 1 95.94 53 LEU B CA 1
ATOM 1689 C C . LEU B 1 53 ? 8.758 19.266 13.406 1 95.94 53 LEU B C 1
ATOM 1691 O O . LEU B 1 53 ? 9.914 19.016 13.758 1 95.94 53 LEU B O 1
ATOM 1695 N N . GLU B 1 54 ? 8.32 20.453 13.164 1 94.75 54 GLU B N 1
ATOM 1696 C CA . GLU B 1 54 ? 9.203 21.609 13.266 1 94.75 54 GLU B CA 1
ATOM 1697 C C . GLU B 1 54 ? 9.617 21.859 14.711 1 94.75 54 GLU B C 1
ATOM 1699 O O . GLU B 1 54 ? 10.719 22.359 14.969 1 94.75 54 GLU B O 1
ATOM 1704 N N . SER B 1 55 ? 8.773 21.516 15.586 1 94 55 SER B N 1
ATOM 1705 C CA . SER B 1 55 ? 9.109 21.656 17 1 94 55 SER B CA 1
ATOM 1706 C C . SER B 1 55 ? 10.18 20.641 17.422 1 94 55 SER B C 1
ATOM 1708 O O . SER B 1 55 ? 10.977 20.906 18.312 1 94 55 SER B O 1
ATOM 1710 N N . ILE B 1 56 ? 10.172 19.484 16.766 1 90.88 56 ILE B N 1
ATOM 1711 C CA . ILE B 1 56 ? 11.109 18.406 17.062 1 90.88 56 ILE B CA 1
ATOM 1712 C C . ILE B 1 56 ? 12.445 18.672 16.375 1 90.88 56 ILE B C 1
ATOM 1714 O O . ILE B 1 56 ? 13.508 18.531 16.984 1 90.88 56 ILE B O 1
ATOM 1718 N N . ARG B 1 57 ? 12.453 19.094 15.141 1 88.12 57 ARG B N 1
ATOM 1719 C CA . ARG B 1 57 ? 13.648 19.156 14.305 1 88.12 57 ARG B CA 1
ATOM 1720 C C . ARG B 1 57 ? 14.18 20.578 14.227 1 88.12 57 ARG B C 1
ATOM 1722 O O . ARG B 1 57 ? 15.336 20.797 13.844 1 88.12 57 ARG B O 1
ATOM 1729 N N . SER B 1 58 ? 13.469 21.562 14.469 1 86.19 58 SER B N 1
ATOM 1730 C CA . SER B 1 58 ? 13.836 22.969 14.383 1 86.19 58 SER B CA 1
ATOM 1731 C C . SER B 1 58 ? 14.18 23.359 12.953 1 86.19 58 SER B C 1
ATOM 1733 O O . SER B 1 58 ? 15.125 24.125 12.727 1 86.19 58 SER B O 1
ATOM 1735 N N . VAL B 1 59 ? 13.68 22.719 12.023 1 86.19 59 VAL B N 1
ATOM 1736 C CA . VAL B 1 59 ? 13.82 23.047 10.609 1 86.19 59 VAL B CA 1
ATOM 1737 C C . VAL B 1 59 ? 12.438 23.156 9.961 1 86.19 59 VAL B C 1
ATOM 1739 O O . VAL B 1 59 ? 11.516 22.422 10.328 1 86.19 59 VAL B O 1
ATOM 1742 N N . ALA B 1 60 ? 12.43 24.016 9.039 1 91.56 60 ALA B N 1
ATOM 1743 C CA . ALA B 1 60 ? 11.172 24.203 8.32 1 91.56 60 ALA B CA 1
ATOM 1744 C C . ALA B 1 60 ? 10.852 23 7.449 1 91.56 60 ALA B C 1
ATOM 1746 O O . ALA B 1 60 ? 11.742 22.438 6.805 1 91.56 60 ALA B O 1
ATOM 1747 N N . VAL B 1 61 ? 9.617 22.578 7.477 1 93.12 61 VAL B N 1
ATOM 1748 C CA . VAL B 1 61 ? 9.148 21.469 6.648 1 93.12 61 VAL B CA 1
ATOM 1749 C C . VAL B 1 61 ? 8.141 22 5.621 1 93.12 61 VAL B C 1
ATOM 1751 O O . VAL B 1 61 ? 7.07 22.484 5.98 1 93.12 61 VAL B O 1
ATOM 1754 N N . PRO B 1 62 ? 8.484 21.922 4.328 1 94.25 62 PRO B N 1
ATOM 1755 C CA . PRO B 1 62 ? 7.535 22.391 3.314 1 94.25 62 PRO B CA 1
ATOM 1756 C C . PRO B 1 62 ? 6.219 21.609 3.348 1 94.25 62 PRO B C 1
ATOM 1758 O O . PRO B 1 62 ? 6.223 20.391 3.543 1 94.25 62 PRO B O 1
ATOM 1761 N N . LEU B 1 63 ? 5.117 22.406 3.262 1 96.38 63 LEU B N 1
ATOM 1762 C CA . LEU B 1 63 ? 3.773 21.828 3.182 1 96.38 63 LEU B CA 1
ATOM 1763 C C . LEU B 1 63 ? 3.107 22.203 1.86 1 96.38 63 LEU B C 1
ATOM 1765 O O . LEU B 1 63 ? 3.021 23.391 1.513 1 96.38 63 LEU B O 1
ATOM 1769 N N . VAL B 1 64 ? 2.711 21.25 1.11 1 96.31 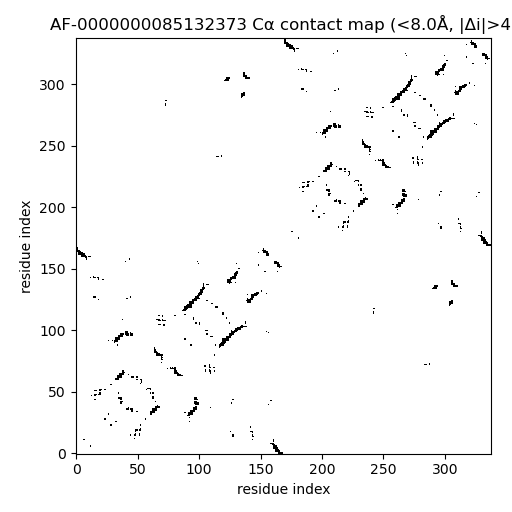64 VAL B N 1
ATOM 1770 C CA . VAL B 1 64 ? 2.01 21.422 -0.158 1 96.31 64 VAL B CA 1
ATOM 1771 C C . VAL B 1 64 ? 0.648 20.734 -0.096 1 96.31 64 VAL B C 1
ATOM 1773 O O . VAL B 1 64 ? 0.494 19.703 0.567 1 96.31 64 VAL B O 1
ATOM 1776 N N . VAL B 1 65 ? -0.347 21.344 -0.745 1 95.94 65 VAL B N 1
ATOM 1777 C CA . VAL B 1 65 ? -1.682 20.75 -0.791 1 95.94 65 VAL B CA 1
ATOM 1778 C C . VAL B 1 65 ? -1.969 20.234 -2.197 1 95.94 65 VAL B C 1
ATOM 1780 O O . VAL B 1 65 ? -1.657 20.891 -3.188 1 95.94 65 VAL B O 1
ATOM 1783 N N . VAL B 1 66 ? -2.475 19 -2.232 1 94 66 VAL B N 1
ATOM 1784 C CA . VAL B 1 66 ? -2.861 18.438 -3.52 1 94 66 VAL B CA 1
ATOM 1785 C C . VAL B 1 66 ? -4.355 18.125 -3.521 1 94 66 VAL B C 1
ATOM 1787 O O . VAL B 1 66 ? -4.898 17.641 -2.521 1 94 66 VAL B O 1
ATOM 1790 N N . ASP B 1 67 ? -5.043 18.453 -4.598 1 88.25 67 ASP B N 1
ATOM 1791 C CA . ASP B 1 67 ? -6.414 18.016 -4.855 1 88.25 67 ASP B CA 1
ATOM 1792 C C . ASP B 1 67 ? -6.445 16.906 -5.906 1 88.25 67 ASP B C 1
ATOM 1794 O O . ASP B 1 67 ? -6.332 17.172 -7.105 1 88.25 67 ASP B O 1
ATOM 1798 N N . PRO B 1 68 ? -6.617 15.617 -5.414 1 74.56 68 PRO B N 1
ATOM 1799 C CA . PRO B 1 68 ? -6.473 14.516 -6.367 1 74.56 68 PRO B CA 1
ATOM 1800 C C . PRO B 1 68 ? -7.754 14.234 -7.145 1 74.56 68 PRO B C 1
ATOM 1802 O O . PRO B 1 68 ? -7.801 13.297 -7.949 1 74.56 68 PRO B O 1
ATOM 1805 N N . THR B 1 69 ? -8.867 14.922 -6.93 1 67.06 69 THR B N 1
ATOM 1806 C CA . THR B 1 69 ? -10.148 14.656 -7.57 1 67.06 69 THR B CA 1
ATOM 1807 C C . THR B 1 69 ? -9.969 14.406 -9.062 1 67.06 69 THR B C 1
ATOM 1809 O O . THR B 1 69 ? -10.664 13.57 -9.648 1 67.06 69 THR B O 1
ATOM 1812 N N . GLN B 1 70 ? -9.109 14.992 -9.664 1 58.31 70 GLN B N 1
ATOM 1813 C CA . GLN B 1 70 ? -8.969 14.797 -11.102 1 58.31 70 GLN B CA 1
ATOM 1814 C C . GLN B 1 70 ? -8.266 13.484 -11.422 1 58.31 70 GLN B C 1
ATOM 1816 O O . GLN B 1 70 ? -8.188 13.078 -12.586 1 58.31 70 GLN B O 1
ATOM 1821 N N . PHE B 1 71 ? -7.82 12.727 -10.492 1 56.72 71 PHE B N 1
ATOM 1822 C CA . PHE B 1 71 ? -7.012 11.531 -10.734 1 56.72 71 PHE B CA 1
ATOM 1823 C C . PHE B 1 71 ? -7.754 10.273 -10.305 1 56.72 71 PHE B C 1
ATOM 1825 O O . PHE B 1 71 ? -7.141 9.227 -10.086 1 56.72 71 PHE B O 1
ATOM 1832 N N . ARG B 1 72 ? -9.07 10.578 -10.227 1 56.09 72 ARG B N 1
ATOM 1833 C CA . ARG B 1 72 ? -9.82 9.375 -9.859 1 56.09 72 ARG B CA 1
ATOM 1834 C C . ARG B 1 72 ? -10.008 8.461 -11.062 1 56.09 72 ARG B C 1
ATOM 1836 O O . ARG B 1 72 ? -9.859 8.898 -12.211 1 56.09 72 ARG B O 1
ATOM 1843 N N . ASP B 1 73 ? -9.977 7.066 -10.797 1 52.78 73 ASP B N 1
ATOM 1844 C CA . ASP B 1 73 ? -9.938 5.961 -11.75 1 52.78 73 ASP B CA 1
ATOM 1845 C C . ASP B 1 73 ? -10.727 6.293 -13.016 1 52.78 73 ASP B C 1
ATOM 1847 O O . ASP B 1 73 ? -10.367 5.863 -14.109 1 52.78 73 ASP B O 1
ATOM 1851 N N . ASP B 1 74 ? -11.922 6.781 -12.891 1 47 74 ASP B N 1
ATOM 1852 C CA . ASP B 1 74 ? -12.805 6.832 -14.047 1 47 74 ASP B CA 1
ATOM 1853 C C . ASP B 1 74 ? -12.469 8.016 -14.953 1 47 74 ASP B C 1
ATOM 1855 O O . ASP B 1 74 ? -13.016 8.156 -16.047 1 47 74 ASP B O 1
ATOM 1859 N N . ALA B 1 75 ? -11.773 8.867 -14.406 1 45.22 75 ALA B N 1
ATOM 1860 C CA . ALA B 1 75 ? -11.75 10.023 -15.297 1 45.22 75 ALA B CA 1
ATOM 1861 C C . ALA B 1 75 ? -10.523 10 -16.203 1 45.22 75 ALA B C 1
ATOM 1863 O O . ALA B 1 75 ? -9.5 9.414 -15.852 1 45.22 75 ALA B O 1
ATOM 1864 N N . GLU B 1 76 ? -10.602 10.07 -17.469 1 46.38 76 GLU B N 1
ATOM 1865 C CA . GLU B 1 76 ? -9.484 10.484 -18.312 1 46.38 76 GLU B CA 1
ATOM 1866 C C . GLU B 1 76 ? -8.539 11.422 -17.578 1 46.38 76 GLU B C 1
ATOM 1868 O O . GLU B 1 76 ? -8.984 12.258 -16.781 1 46.38 76 GLU B O 1
ATOM 1873 N N . PRO B 1 77 ? -7.277 11 -17.375 1 49.53 77 PRO B N 1
ATOM 1874 C CA . PRO B 1 77 ? -6.414 11.992 -16.734 1 49.53 77 PRO B CA 1
ATOM 1875 C C . PRO B 1 77 ? -6.777 13.422 -17.109 1 49.53 77 PRO B C 1
ATOM 1877 O O . PRO B 1 77 ? -6.512 13.852 -18.234 1 49.53 77 PRO B O 1
ATOM 1880 N N . ALA B 1 78 ? -8.016 13.789 -17.094 1 49.78 78 ALA B N 1
ATOM 1881 C CA . ALA B 1 78 ? -8.477 14.969 -17.812 1 49.78 78 ALA B CA 1
ATOM 1882 C C . ALA B 1 78 ? -7.625 16.188 -17.484 1 49.78 78 ALA B C 1
ATOM 1884 O O . ALA B 1 78 ? -7.52 17.125 -18.281 1 49.78 78 ALA B O 1
ATOM 1885 N N . GLY B 1 79 ? -6.926 16.141 -16.234 1 57.88 79 GLY B N 1
ATOM 1886 C CA . GLY B 1 79 ? -6.164 17.344 -15.961 1 57.88 79 GLY B CA 1
ATOM 1887 C C . GLY B 1 79 ? -5.094 17.141 -14.906 1 57.88 79 GLY B C 1
ATOM 1888 O O . GLY B 1 79 ? -4.918 16.031 -14.391 1 57.88 79 GLY B O 1
ATOM 1889 N N . ASP B 1 80 ? -4.055 18 -14.898 1 65.44 80 ASP B N 1
ATOM 1890 C CA . ASP B 1 80 ? -2.943 18.047 -13.953 1 65.44 80 ASP B CA 1
ATOM 1891 C C . ASP B 1 80 ? -3.436 18.328 -12.539 1 65.44 80 ASP B C 1
ATOM 1893 O O . ASP B 1 80 ? -4.301 19.188 -12.328 1 65.44 80 ASP B O 1
ATOM 1897 N N . PRO B 1 81 ? -3 17.453 -11.57 1 73.75 81 PRO B N 1
ATOM 1898 C CA . PRO B 1 81 ? -3.301 17.812 -10.18 1 73.75 81 PRO B CA 1
ATOM 1899 C C . PRO B 1 81 ? -2.98 19.266 -9.859 1 73.75 81 PRO B C 1
ATOM 1901 O O . PRO B 1 81 ? -2.076 19.844 -10.461 1 73.75 81 PRO B O 1
ATOM 1904 N N . ARG B 1 82 ? -3.887 19.812 -9.062 1 79.75 82 ARG B N 1
ATOM 1905 C CA . ARG B 1 82 ? -3.598 21.156 -8.57 1 79.75 82 ARG B CA 1
ATOM 1906 C C . ARG B 1 82 ? -2.752 21.109 -7.301 1 79.75 82 ARG B C 1
ATOM 1908 O O . ARG B 1 82 ? -3.084 20.391 -6.359 1 79.75 82 ARG B O 1
ATOM 1915 N N . TRP B 1 83 ? -1.646 21.672 -7.477 1 85.44 83 TRP B N 1
ATOM 1916 C CA . TRP B 1 83 ? -0.71 21.766 -6.359 1 85.44 83 TRP B CA 1
ATOM 1917 C C . TRP B 1 83 ? -0.693 23.188 -5.785 1 85.44 83 TRP B C 1
ATOM 1919 O O . TRP B 1 83 ? -0.56 24.156 -6.523 1 85.44 83 TRP B O 1
ATOM 1929 N N . LEU B 1 84 ? -0.86 23.297 -4.594 1 83.38 84 LEU B N 1
ATOM 1930 C CA . LEU B 1 84 ? -0.756 24.594 -3.947 1 83.38 84 LEU B CA 1
ATOM 1931 C C . LEU B 1 84 ? 0.172 24.531 -2.738 1 83.38 84 LEU B C 1
ATOM 1933 O O . LEU B 1 84 ? -0.205 24 -1.689 1 83.38 84 LEU B O 1
ATOM 1937 N N . PRO B 1 85 ? 1.404 25.141 -2.818 1 86.06 85 PRO B N 1
ATOM 1938 C CA . PRO B 1 85 ? 2.107 25.656 -3.996 1 86.06 85 PRO B CA 1
ATOM 1939 C C . PRO B 1 85 ? 2.629 24.547 -4.906 1 86.06 85 PRO B C 1
ATOM 1941 O O . PRO B 1 85 ? 2.41 23.359 -4.629 1 86.06 85 PRO B O 1
ATOM 1944 N N . PRO B 1 86 ? 3.346 24.969 -6 1 84.06 86 PRO B N 1
ATOM 1945 C CA . PRO B 1 86 ? 3.975 23.938 -6.836 1 84.06 86 PRO B CA 1
ATOM 1946 C C . PRO B 1 86 ? 5.008 23.109 -6.078 1 84.06 86 PRO B C 1
ATOM 1948 O O . PRO B 1 86 ? 5.703 23.641 -5.203 1 84.06 86 PRO B O 1
ATOM 1951 N N . ILE B 1 87 ? 5.035 21.875 -6.457 1 77.69 87 ILE B N 1
ATOM 1952 C CA . ILE B 1 87 ? 5.844 20.969 -5.66 1 77.69 87 ILE B CA 1
ATOM 1953 C C . ILE B 1 87 ? 7.098 20.578 -6.438 1 77.69 87 ILE B C 1
ATOM 1955 O O . ILE B 1 87 ? 7.09 20.547 -7.668 1 77.69 87 ILE B O 1
ATOM 1959 N N . LYS B 1 88 ? 8.195 20.422 -5.719 1 86.94 88 LYS B N 1
ATOM 1960 C CA . LYS B 1 88 ? 9.383 19.734 -6.219 1 86.94 88 LYS B CA 1
ATOM 1961 C C . LYS B 1 88 ? 9.68 18.469 -5.41 1 86.94 88 LYS B C 1
ATOM 1963 O O . LYS B 1 88 ? 10.078 18.547 -4.25 1 86.94 88 LYS B O 1
ATOM 1968 N N . VAL B 1 89 ? 9.453 17.328 -6.062 1 91.88 89 VAL B N 1
ATOM 1969 C CA . VAL B 1 89 ? 9.508 16.109 -5.266 1 91.88 89 VAL B CA 1
ATOM 1970 C C . VAL B 1 89 ? 10.719 15.273 -5.676 1 91.88 89 VAL B C 1
ATOM 1972 O O . VAL B 1 89 ? 11.039 14.273 -5.031 1 91.88 89 VAL B O 1
ATOM 1975 N N . GLU B 1 90 ? 11.43 15.695 -6.68 1 91.81 90 GLU B N 1
ATOM 1976 C CA . GLU B 1 90 ? 12.547 14.906 -7.195 1 91.81 90 GLU B CA 1
ATOM 1977 C C . GLU B 1 90 ? 13.57 14.625 -6.105 1 91.81 90 GLU B C 1
ATOM 1979 O O . GLU B 1 90 ? 14.102 15.555 -5.492 1 91.81 90 GLU B O 1
ATOM 1984 N N . GLY B 1 91 ? 13.812 13.422 -5.871 1 92.62 91 GLY B N 1
ATOM 1985 C CA . GLY B 1 91 ? 14.852 13.016 -4.934 1 92.62 91 GLY B CA 1
ATOM 1986 C C . GLY B 1 91 ? 14.461 13.219 -3.484 1 92.62 91 GLY B C 1
ATOM 1987 O O . GLY B 1 91 ? 15.273 13.008 -2.58 1 92.62 91 GLY B O 1
ATOM 1988 N N . ARG B 1 92 ? 13.273 13.625 -3.254 1 94.5 92 ARG B N 1
ATOM 1989 C CA . ARG B 1 92 ? 12.859 13.945 -1.892 1 94.5 92 ARG B CA 1
ATOM 1990 C C . ARG B 1 92 ? 12.039 12.812 -1.291 1 94.5 92 ARG B C 1
ATOM 1992 O O . ARG B 1 92 ? 11.609 11.898 -2.004 1 94.5 92 ARG B O 1
ATOM 1999 N N . THR B 1 93 ? 11.977 12.867 0.027 1 96.12 93 THR B N 1
ATOM 2000 C CA . THR B 1 93 ? 11.008 12.047 0.745 1 96.12 93 THR B CA 1
ATOM 2001 C C . THR B 1 93 ? 9.688 12.789 0.917 1 96.12 93 THR B C 1
ATOM 2003 O O . THR B 1 93 ? 9.656 13.906 1.439 1 96.12 93 THR B O 1
ATOM 2006 N N . VAL B 1 94 ? 8.68 12.227 0.432 1 96.75 94 VAL B N 1
ATOM 2007 C CA . VAL B 1 94 ? 7.355 12.836 0.498 1 96.75 94 VAL B CA 1
ATOM 2008 C C . VAL B 1 94 ? 6.492 12.094 1.521 1 96.75 94 VAL B C 1
ATOM 2010 O O . VAL B 1 94 ? 6.449 10.867 1.533 1 96.75 94 VAL B O 1
ATOM 2013 N N . VAL B 1 95 ? 5.852 12.844 2.404 1 97.75 95 VAL B N 1
ATOM 2014 C CA . VAL B 1 95 ? 4.84 12.266 3.287 1 97.75 95 VAL B CA 1
ATOM 2015 C C . VAL B 1 95 ? 3.455 12.758 2.869 1 97.75 95 VAL B C 1
ATOM 2017 O O . VAL B 1 95 ? 3.105 13.914 3.092 1 97.75 95 VAL B O 1
ATOM 2020 N N . LEU B 1 96 ? 2.674 11.875 2.238 1 98 96 LEU B N 1
ATOM 2021 C CA . LEU B 1 96 ? 1.268 12.141 1.955 1 98 96 LEU B CA 1
ATOM 2022 C C . LEU B 1 96 ? 0.432 12.055 3.229 1 98 96 LEU B C 1
ATOM 2024 O O . LEU B 1 96 ? 0.58 11.117 4.012 1 98 96 LEU B O 1
ATOM 2028 N N . VAL B 1 97 ? -0.424 13.062 3.418 1 98.62 97 VAL B N 1
ATOM 2029 C CA . VAL B 1 97 ? -1.195 13.094 4.656 1 98.62 97 VAL B CA 1
ATOM 2030 C C . VAL B 1 97 ? -2.684 13.203 4.336 1 98.62 97 VAL B C 1
ATOM 2032 O O . VAL B 1 97 ? -3.096 14.062 3.555 1 98.62 97 VAL B O 1
ATOM 2035 N N . ASP B 1 98 ? -3.488 12.352 4.844 1 97.94 98 ASP B N 1
ATOM 2036 C CA . ASP B 1 98 ? -4.945 12.406 4.781 1 97.94 98 ASP B CA 1
ATOM 2037 C C . ASP B 1 98 ? -5.562 12.242 6.172 1 97.94 98 ASP B C 1
ATOM 2039 O O . ASP B 1 98 ? -4.867 11.875 7.125 1 97.94 98 ASP B O 1
ATOM 2043 N N . ASP B 1 99 ? -6.824 12.609 6.238 1 97.88 99 ASP B N 1
ATOM 2044 C CA . ASP B 1 99 ? -7.469 12.43 7.535 1 97.88 99 ASP B CA 1
ATOM 2045 C C . ASP B 1 99 ? -7.914 10.984 7.734 1 97.88 99 ASP B C 1
ATOM 2047 O O . ASP B 1 99 ? -7.621 10.367 8.766 1 97.88 99 ASP B O 1
ATOM 2051 N N . VAL B 1 100 ? -8.633 10.406 6.738 1 97.62 100 VAL B N 1
ATOM 2052 C CA . VAL B 1 100 ? -9.164 9.055 6.859 1 97.62 100 VAL B CA 1
ATOM 2053 C C . VAL B 1 100 ? -8.812 8.242 5.613 1 97.62 100 VAL B C 1
ATOM 2055 O O . VAL B 1 100 ? -8.906 8.742 4.492 1 97.62 100 VAL B O 1
ATOM 2058 N N . VAL B 1 101 ? -8.305 7.027 5.824 1 97 101 VAL B N 1
ATOM 2059 C CA . VAL B 1 101 ? -8.164 6.113 4.695 1 97 101 VAL B CA 1
ATOM 2060 C C . VAL B 1 101 ? -9.234 5.023 4.773 1 97 101 VAL B C 1
ATOM 2062 O O . VAL B 1 101 ? -9.445 4.426 5.832 1 97 101 VAL B O 1
ATOM 2065 N N . PHE B 1 102 ? -10.047 4.867 3.717 1 96.06 102 PHE B N 1
ATOM 2066 C CA . PHE B 1 102 ? -11.078 3.854 3.529 1 96.06 102 PHE B CA 1
ATOM 2067 C C . PHE B 1 102 ? -10.648 2.836 2.479 1 96.06 102 PHE B C 1
ATOM 2069 O O . PHE B 1 102 ? -9.75 2.025 2.719 1 96.06 102 PHE B O 1
ATOM 2076 N N . THR B 1 103 ? -11 2.916 1.25 1 95.69 103 THR B N 1
ATOM 2077 C CA . THR B 1 103 ? -10.734 1.938 0.201 1 95.69 103 THR B CA 1
ATOM 2078 C C . THR B 1 103 ? -9.312 2.082 -0.331 1 95.69 103 THR B C 1
ATOM 2080 O O . THR B 1 103 ? -8.789 1.173 -0.979 1 95.69 103 THR B O 1
ATOM 2083 N N . GLY B 1 104 ? -8.672 3.215 -0.141 1 95.69 104 GLY B N 1
ATOM 2084 C CA . GLY B 1 104 ? -7.32 3.477 -0.611 1 95.69 104 GLY B CA 1
ATOM 2085 C C . GLY B 1 104 ? -7.281 4.18 -1.954 1 95.69 104 GLY B C 1
ATOM 2086 O O . GLY B 1 104 ? -6.203 4.516 -2.455 1 95.69 104 GLY B O 1
ATOM 2087 N N . ARG B 1 105 ? -8.453 4.492 -2.516 1 94.56 105 ARG B N 1
ATOM 2088 C CA . ARG B 1 105 ? -8.523 5.023 -3.873 1 94.56 105 ARG B CA 1
ATOM 2089 C C . ARG B 1 105 ? -8.078 6.48 -3.918 1 94.56 105 ARG B C 1
ATOM 2091 O O . ARG B 1 105 ? -7.406 6.898 -4.863 1 94.56 105 ARG B O 1
ATOM 2098 N N . THR B 1 106 ? -8.43 7.262 -2.855 1 93.94 106 THR B N 1
ATOM 2099 C CA . THR B 1 106 ? -7.965 8.641 -2.795 1 93.94 106 THR B CA 1
ATOM 2100 C C . THR B 1 106 ? -6.445 8.695 -2.641 1 93.94 106 THR B C 1
ATOM 2102 O O . THR B 1 106 ? -5.77 9.445 -3.342 1 93.94 106 THR B O 1
ATOM 2105 N N . ALA B 1 107 ? -5.898 7.863 -1.765 1 95.81 107 ALA B N 1
ATOM 2106 C CA . ALA B 1 107 ? -4.453 7.785 -1.568 1 95.81 107 ALA B CA 1
ATOM 2107 C C . ALA B 1 107 ? -3.744 7.379 -2.859 1 95.81 107 ALA B C 1
ATOM 2109 O O . ALA B 1 107 ? -2.676 7.906 -3.18 1 95.81 107 ALA B O 1
ATOM 2110 N N . ARG B 1 108 ? -4.297 6.457 -3.537 1 94.5 108 ARG B N 1
ATOM 2111 C CA . ARG B 1 108 ? -3.73 6.027 -4.809 1 94.5 108 ARG B CA 1
ATOM 2112 C C . ARG B 1 108 ? -3.65 7.191 -5.793 1 94.5 108 ARG B C 1
ATOM 2114 O O . ARG B 1 108 ? -2.645 7.355 -6.488 1 94.5 108 ARG B O 1
ATOM 2121 N N . ALA B 1 109 ? -4.73 7.922 -5.898 1 92.75 109 ALA B N 1
ATOM 2122 C CA . ALA B 1 109 ? -4.754 9.078 -6.797 1 92.75 109 ALA B CA 1
ATOM 2123 C C . ALA B 1 109 ? -3.695 10.102 -6.398 1 92.75 109 ALA B C 1
ATOM 2125 O O . ALA B 1 109 ? -3.01 10.656 -7.262 1 92.75 109 ALA B O 1
ATOM 2126 N N . ALA B 1 110 ? -3.551 10.297 -5.16 1 94.56 110 ALA B N 1
ATOM 2127 C CA . ALA B 1 110 ? -2.557 11.242 -4.66 1 94.56 110 ALA B CA 1
ATOM 2128 C C . ALA B 1 110 ? -1.14 10.75 -4.938 1 94.56 110 ALA B C 1
ATOM 2130 O O . ALA B 1 110 ? -0.266 11.531 -5.32 1 94.56 110 ALA B O 1
ATOM 2131 N N . LEU B 1 111 ? -0.91 9.461 -4.668 1 94.88 111 LEU B N 1
ATOM 2132 C CA . LEU B 1 111 ? 0.384 8.859 -4.965 1 94.88 111 LEU B CA 1
ATOM 2133 C C . LEU B 1 111 ? 0.75 9.047 -6.434 1 94.88 111 LEU B C 1
ATOM 2135 O O . LEU B 1 111 ? 1.879 9.422 -6.75 1 94.88 111 LEU B O 1
ATOM 2139 N N . GLU B 1 112 ? -0.189 8.828 -7.262 1 90.69 112 GLU B N 1
ATOM 2140 C CA . GLU B 1 112 ? 0.04 9 -8.695 1 90.69 112 GLU B CA 1
ATOM 2141 C C . GLU B 1 112 ? 0.4 10.445 -9.023 1 90.69 112 GLU B C 1
ATOM 2143 O O . GLU B 1 112 ? 1.293 10.703 -9.836 1 90.69 112 GLU B O 1
ATOM 2148 N N . ALA B 1 113 ? -0.341 11.375 -8.43 1 90.62 113 ALA B N 1
ATOM 2149 C CA . ALA B 1 113 ? -0.053 12.789 -8.641 1 90.62 113 ALA B CA 1
ATOM 2150 C C . ALA B 1 113 ? 1.387 13.117 -8.258 1 90.62 113 ALA B C 1
ATOM 2152 O O . ALA B 1 113 ? 2.082 13.836 -8.984 1 90.62 113 ALA B O 1
ATOM 2153 N N . VAL B 1 114 ? 1.845 12.578 -7.168 1 93.31 114 VAL B N 1
ATOM 2154 C CA . VAL B 1 114 ? 3.199 12.828 -6.684 1 93.31 114 VAL B CA 1
ATOM 2155 C C . VAL B 1 114 ? 4.215 12.258 -7.672 1 93.31 114 VAL B C 1
ATOM 2157 O O . VAL B 1 114 ? 5.176 12.93 -8.047 1 93.31 114 VAL B O 1
ATOM 2160 N N . LEU B 1 115 ? 3.959 11.047 -8.125 1 90.19 115 LEU B N 1
ATOM 2161 C CA . LEU B 1 115 ? 4.914 10.359 -8.984 1 90.19 115 LEU B CA 1
ATOM 2162 C C . LEU B 1 115 ? 4.949 10.984 -10.367 1 90.19 115 LEU B C 1
ATOM 2164 O O . LEU B 1 115 ? 5.969 10.922 -11.062 1 90.19 115 LEU B O 1
ATOM 2168 N N . ARG B 1 116 ? 3.875 11.602 -10.742 1 86.81 116 ARG B N 1
ATOM 2169 C CA . ARG B 1 116 ? 3.832 12.328 -12.008 1 86.81 116 ARG B CA 1
ATOM 2170 C C . ARG B 1 116 ? 4.582 13.648 -11.906 1 86.81 116 ARG B C 1
ATOM 2172 O O . ARG B 1 116 ? 5.117 14.141 -12.898 1 86.81 116 ARG B O 1
ATOM 2179 N N . ALA B 1 117 ? 4.578 14.203 -10.703 1 88.75 117 ALA B N 1
ATOM 2180 C CA . ALA B 1 117 ? 5.238 15.484 -10.484 1 88.75 117 ALA B CA 1
ATOM 2181 C C . ALA B 1 117 ? 6.758 15.336 -10.516 1 88.75 117 ALA B C 1
ATOM 2183 O O . ALA B 1 117 ? 7.48 16.312 -10.711 1 88.75 117 ALA B O 1
ATOM 2184 N N . GLY B 1 118 ? 7.293 14.195 -10.227 1 89.44 118 GLY B N 1
ATOM 2185 C CA . GLY B 1 118 ? 8.719 13.898 -10.227 1 89.44 118 GLY B CA 1
ATOM 2186 C C . GLY B 1 118 ? 9.047 12.57 -9.578 1 89.44 118 GLY B C 1
ATOM 2187 O O . GLY B 1 118 ? 8.164 11.891 -9.047 1 89.44 118 GLY B O 1
ATOM 2188 N N . ARG B 1 119 ? 10.32 12.25 -9.617 1 90.94 119 ARG B N 1
ATOM 2189 C CA . ARG B 1 119 ? 10.766 10.984 -9.039 1 90.94 119 ARG B CA 1
ATOM 2190 C C . ARG B 1 119 ? 11.133 11.148 -7.57 1 90.94 119 ARG B C 1
ATOM 2192 O O . ARG B 1 119 ? 12.305 11.336 -7.238 1 90.94 119 ARG B O 1
ATOM 2199 N N . ALA B 1 120 ? 10.164 11.047 -6.781 1 93.81 120 ALA B N 1
ATOM 2200 C CA . ALA B 1 120 ? 10.414 11.047 -5.344 1 93.81 120 ALA B CA 1
ATOM 2201 C C . ALA B 1 120 ? 11.258 9.844 -4.93 1 93.81 120 ALA B C 1
ATOM 2203 O O . ALA B 1 120 ? 11.062 8.742 -5.445 1 93.81 120 ALA B O 1
ATOM 2204 N N . GLN B 1 121 ? 12.219 10.086 -4.074 1 93.69 121 GLN B N 1
ATOM 2205 C CA . GLN B 1 121 ? 13.016 8.984 -3.543 1 93.69 121 GLN B CA 1
ATOM 2206 C C . GLN B 1 121 ? 12.141 8.008 -2.758 1 93.69 121 GLN B C 1
ATOM 2208 O O . GLN B 1 121 ? 12.281 6.793 -2.898 1 93.69 121 GLN B O 1
ATOM 2213 N N . ARG B 1 122 ? 11.266 8.586 -1.981 1 96.06 122 ARG B N 1
ATOM 2214 C CA . ARG B 1 122 ? 10.375 7.805 -1.127 1 96.06 122 ARG B CA 1
ATOM 2215 C C . ARG B 1 122 ? 9.055 8.539 -0.902 1 96.06 122 ARG B C 1
ATOM 2217 O O . ARG B 1 122 ? 9.031 9.766 -0.818 1 96.06 122 ARG B O 1
ATOM 2224 N N . VAL B 1 123 ? 8 7.797 -0.881 1 97.38 123 VAL B N 1
ATOM 2225 C CA . VAL B 1 123 ? 6.695 8.352 -0.54 1 97.38 123 VAL B CA 1
ATOM 2226 C C . VAL B 1 123 ? 6.078 7.547 0.604 1 97.38 123 VAL B C 1
ATOM 2228 O O . VAL B 1 123 ? 5.898 6.332 0.491 1 97.38 123 VAL B O 1
ATOM 2231 N N . LEU B 1 124 ? 5.824 8.219 1.7 1 98.12 124 LEU B N 1
ATOM 2232 C CA . LEU B 1 124 ? 5.109 7.633 2.83 1 98.12 124 LEU B CA 1
ATOM 2233 C C . LEU B 1 124 ? 3.664 8.109 2.861 1 98.12 124 LEU B C 1
ATOM 2235 O O . LEU B 1 124 ? 3.348 9.188 2.342 1 98.12 124 LEU B O 1
ATOM 2239 N N . LEU B 1 125 ? 2.816 7.348 3.361 1 98.75 125 LEU B N 1
ATOM 2240 C CA . LEU B 1 125 ? 1.43 7.723 3.615 1 98.75 125 LEU B CA 1
ATOM 2241 C C . LEU B 1 125 ? 1.15 7.785 5.113 1 98.75 125 LEU B C 1
ATOM 2243 O O . LEU B 1 125 ? 1.422 6.832 5.844 1 98.75 125 LEU B O 1
ATOM 2247 N N . ALA B 1 126 ? 0.737 8.891 5.586 1 98.88 126 ALA B N 1
ATOM 2248 C CA . ALA B 1 126 ? 0.337 9.109 6.973 1 98.88 126 ALA B CA 1
ATOM 2249 C C . ALA B 1 126 ? -1.137 9.492 7.066 1 98.88 126 ALA B C 1
ATOM 2251 O O . ALA B 1 126 ? -1.598 10.383 6.344 1 98.88 126 ALA B O 1
ATOM 2252 N N . VAL B 1 127 ? -1.854 8.82 7.949 1 98.75 127 VAL B N 1
ATOM 2253 C CA . VAL B 1 127 ? -3.273 9.125 8.094 1 98.75 127 VAL B CA 1
ATOM 2254 C C . VAL B 1 127 ? -3.633 9.211 9.578 1 98.75 127 VAL B C 1
ATOM 2256 O O . VAL B 1 127 ? -3.043 8.516 10.406 1 98.75 127 VAL B O 1
ATOM 2259 N N . LEU B 1 128 ? -4.562 10.094 9.859 1 98.62 128 LEU B N 1
ATOM 2260 C CA . LEU B 1 128 ? -5.012 10.188 11.242 1 98.62 128 LEU B CA 1
ATOM 2261 C C . LEU B 1 128 ? -5.801 8.945 11.641 1 98.62 128 LEU B C 1
ATOM 2263 O O . LEU B 1 128 ? -5.57 8.375 12.711 1 98.62 128 LEU B O 1
ATOM 2267 N N . VAL B 1 129 ? -6.699 8.508 10.719 1 98.44 129 VAL B N 1
ATOM 2268 C CA . VAL B 1 129 ? -7.559 7.371 11.031 1 98.44 129 VAL B CA 1
ATOM 2269 C C . VAL B 1 129 ? -7.5 6.348 9.898 1 98.44 129 VAL B C 1
ATOM 2271 O O . VAL B 1 129 ? -7.672 6.699 8.727 1 98.44 129 VAL B O 1
ATOM 2274 N N . ASP B 1 130 ? -7.215 5.18 10.188 1 98.25 130 ASP B N 1
ATOM 2275 C CA . ASP B 1 130 ? -7.395 4.031 9.305 1 98.25 130 ASP B CA 1
ATOM 2276 C C . ASP B 1 130 ? -8.656 3.252 9.664 1 98.25 130 ASP B C 1
ATOM 2278 O O . ASP B 1 130 ? -8.719 2.613 10.719 1 98.25 130 ASP B O 1
ATOM 2282 N N . ARG B 1 131 ? -9.648 3.225 8.719 1 96.94 131 ARG B N 1
ATOM 2283 C CA . ARG B 1 131 ? -10.922 2.619 9.086 1 96.94 131 ARG B CA 1
ATOM 2284 C C . ARG B 1 131 ? -11.094 1.259 8.422 1 96.94 131 ARG B C 1
ATOM 2286 O O . ARG B 1 131 ? -12.141 0.625 8.547 1 96.94 131 ARG B O 1
ATOM 2293 N N . GLY B 1 132 ? -10.133 0.907 7.727 1 95.38 132 GLY B N 1
ATOM 2294 C CA . GLY B 1 132 ? -10.156 -0.406 7.102 1 95.38 132 GLY B CA 1
ATOM 2295 C C . GLY B 1 132 ? -10.859 -0.416 5.758 1 95.38 132 GLY B C 1
ATOM 2296 O O . GLY B 1 132 ? -10.906 0.604 5.066 1 95.38 132 GLY B O 1
ATOM 2297 N N . HIS B 1 133 ? -11.172 -1.657 5.195 1 95.44 133 HIS B N 1
ATOM 2298 C CA . HIS B 1 133 ? -11.969 -1.897 3.996 1 95.44 133 HIS B CA 1
ATOM 2299 C C . HIS B 1 133 ? -11.18 -1.579 2.734 1 95.44 133 HIS B C 1
ATOM 2301 O O . HIS B 1 133 ? -11.719 -1.024 1.776 1 95.44 133 HIS B O 1
ATOM 2307 N N . ARG B 1 134 ? -9.914 -1.936 2.732 1 96.25 134 ARG B N 1
ATOM 2308 C CA . ARG B 1 134 ? -9.023 -1.639 1.611 1 96.25 134 ARG B CA 1
ATOM 2309 C C . ARG B 1 134 ? -9.508 -2.322 0.336 1 96.25 134 ARG B C 1
ATOM 2311 O O . ARG B 1 134 ? -9.953 -3.471 0.372 1 96.25 134 ARG B O 1
ATOM 2318 N N . GLU B 1 135 ? -9.445 -1.579 -0.739 1 96.62 135 GLU B N 1
ATOM 2319 C CA . GLU B 1 135 ? -9.734 -2.139 -2.055 1 96.62 135 GLU B CA 1
ATOM 2320 C C . GLU B 1 135 ? -8.484 -2.182 -2.928 1 96.62 135 GLU B C 1
ATOM 2322 O O . GLU B 1 135 ? -8.477 -2.818 -3.982 1 96.62 135 GLU B O 1
ATOM 2327 N N . LEU B 1 136 ? -7.445 -1.511 -2.533 1 97.56 136 LEU B N 1
ATOM 2328 C CA . LEU B 1 136 ? -6.16 -1.47 -3.217 1 97.56 136 LEU B CA 1
ATOM 2329 C C . LEU B 1 136 ? -5.02 -1.759 -2.246 1 97.56 136 LEU B C 1
ATOM 2331 O O . LEU B 1 136 ? -5.141 -1.511 -1.045 1 97.56 136 LEU B O 1
ATOM 2335 N N . PRO B 1 137 ? -3.947 -2.377 -2.729 1 98.19 137 PRO B N 1
ATOM 2336 C CA . PRO B 1 137 ? -2.822 -2.67 -1.837 1 98.19 137 PRO B CA 1
ATOM 2337 C C . PRO B 1 137 ? -2.029 -1.422 -1.455 1 98.19 137 PRO B C 1
ATOM 2339 O O . PRO B 1 137 ? -0.797 -1.434 -1.49 1 98.19 137 PRO B O 1
ATOM 2342 N N . ILE B 1 138 ? -2.67 -0.411 -1.094 1 97.69 138 ILE B N 1
ATOM 2343 C CA . ILE B 1 138 ? -2.133 0.838 -0.564 1 97.69 138 ILE B CA 1
ATOM 2344 C C . ILE B 1 138 ? -2.42 0.929 0.933 1 97.69 138 ILE B C 1
ATOM 2346 O O . ILE B 1 138 ? -3.57 0.807 1.359 1 97.69 138 ILE B O 1
ATOM 2350 N N . ARG B 1 139 ? -1.388 1.104 1.726 1 97.25 139 ARG B N 1
ATOM 2351 C CA . ARG B 1 139 ? -1.542 1.159 3.176 1 97.25 139 ARG B CA 1
ATOM 2352 C C . ARG B 1 139 ? -0.705 2.285 3.773 1 97.25 139 ARG B C 1
ATOM 2354 O O . ARG B 1 139 ? 0.415 2.537 3.324 1 97.25 139 ARG B O 1
ATOM 2361 N N . PRO B 1 140 ? -1.225 2.83 4.797 1 98.5 140 PRO B N 1
ATOM 2362 C CA . PRO B 1 140 ? -0.438 3.875 5.457 1 98.5 140 PRO B CA 1
ATOM 2363 C C . PRO B 1 140 ? 0.806 3.326 6.152 1 98.5 140 PRO B C 1
ATOM 2365 O O . PRO B 1 140 ? 0.778 2.217 6.691 1 98.5 140 PRO B O 1
ATOM 2368 N N . ASP B 1 141 ? 1.822 4.109 6.129 1 98.12 141 ASP B N 1
ATOM 2369 C CA . ASP B 1 141 ? 3.033 3.836 6.898 1 98.12 141 ASP B CA 1
ATOM 2370 C C . ASP B 1 141 ? 2.883 4.297 8.344 1 98.12 141 ASP B C 1
ATOM 2372 O O . ASP B 1 141 ? 3.482 3.719 9.25 1 98.12 141 ASP B O 1
ATOM 2376 N N . ILE B 1 142 ? 2.188 5.328 8.5 1 98.62 142 ILE B N 1
ATOM 2377 C CA . ILE B 1 142 ? 1.999 5.988 9.789 1 98.62 142 ILE B CA 1
ATOM 2378 C C . ILE B 1 142 ? 0.51 6.219 10.039 1 98.62 142 ILE B C 1
ATOM 2380 O O . ILE B 1 142 ? -0.189 6.777 9.188 1 98.62 142 ILE B O 1
ATOM 2384 N N . VAL B 1 143 ? 0.035 5.742 11.203 1 98.75 143 VAL B N 1
ATOM 2385 C CA . VAL B 1 143 ? -1.39 5.828 11.508 1 98.75 143 VAL B CA 1
ATOM 2386 C C . VAL B 1 143 ? -1.588 6.449 12.891 1 98.75 143 VAL B C 1
ATOM 2388 O O . VAL B 1 143 ? -0.965 6.023 13.867 1 98.75 143 VAL B O 1
ATOM 2391 N N . GLY B 1 144 ? -2.346 7.477 12.898 1 98.62 144 GLY B N 1
ATOM 2392 C CA . GLY B 1 144 ? -2.699 8.039 14.188 1 98.62 144 GLY B CA 1
ATOM 2393 C C . GLY B 1 144 ? -3.486 7.074 15.062 1 98.62 144 GLY B C 1
ATOM 2394 O O . GLY B 1 144 ? -3.111 6.816 16.203 1 98.62 144 GLY B O 1
ATOM 2395 N N . ARG B 1 145 ? -4.59 6.539 14.414 1 98.12 145 ARG B N 1
ATOM 2396 C CA . ARG B 1 145 ? -5.457 5.613 15.133 1 98.12 145 ARG B CA 1
ATOM 2397 C C . ARG B 1 145 ? -6.109 4.621 14.172 1 98.12 145 ARG B C 1
ATOM 2399 O O . ARG B 1 145 ? -6.645 5.012 13.141 1 98.12 145 ARG B O 1
ATOM 2406 N N . ASN B 1 146 ? -6.023 3.348 14.547 1 97.56 146 ASN B N 1
ATOM 2407 C CA . ASN B 1 146 ? -6.852 2.352 13.875 1 97.56 146 ASN B CA 1
ATOM 2408 C C . ASN B 1 146 ? -8.258 2.311 14.461 1 97.56 146 ASN B C 1
ATOM 2410 O O . ASN B 1 146 ? -8.43 2.158 15.672 1 97.56 146 ASN B O 1
ATOM 2414 N N . LEU B 1 147 ? -9.281 2.521 13.625 1 95.25 147 LEU B N 1
ATOM 2415 C CA . LEU B 1 147 ? -10.68 2.588 14.047 1 95.25 147 LEU B CA 1
ATOM 2416 C C . LEU B 1 147 ? -11.555 1.698 13.164 1 95.25 147 LEU B C 1
ATOM 2418 O O . LEU B 1 147 ? -12.188 2.178 12.227 1 95.25 147 LEU B O 1
ATOM 2422 N N . PRO B 1 148 ? -11.578 0.41 13.477 1 90.75 148 PRO B N 1
ATOM 2423 C CA . PRO B 1 148 ? -12.453 -0.456 12.688 1 90.75 148 PRO B CA 1
ATOM 2424 C C . PRO B 1 148 ? -13.906 0.003 12.703 1 90.75 148 PRO B C 1
ATOM 2426 O O . PRO B 1 148 ? -14.43 0.391 13.758 1 90.75 148 PRO B O 1
ATOM 2429 N N . THR B 1 149 ? -14.516 0.154 11.562 1 92.19 149 THR B N 1
ATOM 2430 C CA . THR B 1 149 ? -15.914 0.549 11.383 1 92.19 149 THR B CA 1
ATOM 2431 C C . THR B 1 149 ? -16.625 -0.412 10.445 1 92.19 149 THR B C 1
ATOM 2433 O O . THR B 1 149 ? -15.992 -1.177 9.719 1 92.19 149 THR B O 1
ATOM 2436 N N . ALA B 1 150 ? -17.922 -0.402 10.578 1 92.31 150 ALA B N 1
ATOM 2437 C CA . ALA B 1 150 ? -18.688 -1.062 9.523 1 92.31 150 ALA B CA 1
ATOM 2438 C C . ALA B 1 150 ? -18.547 -0.311 8.195 1 92.31 150 ALA B C 1
ATOM 2440 O O . ALA B 1 150 ? -18.266 0.888 8.188 1 92.31 150 ALA B O 1
ATOM 2441 N N . ARG B 1 151 ? -18.703 -1.001 7.125 1 91.38 151 ARG B N 1
ATOM 2442 C CA . ARG B 1 151 ? -18.516 -0.412 5.801 1 91.38 151 ARG B CA 1
ATOM 2443 C C . ARG B 1 151 ? -19.516 0.729 5.578 1 91.38 151 ARG B C 1
ATOM 2445 O O . ARG B 1 151 ? -19.203 1.685 4.859 1 91.38 151 ARG B O 1
ATOM 2452 N N . ASN B 1 152 ? -20.688 0.655 6.25 1 91.25 152 ASN B N 1
ATOM 2453 C CA . ASN B 1 152 ? -21.734 1.647 6.035 1 91.25 152 ASN B CA 1
ATOM 2454 C C . ASN B 1 152 ? -21.656 2.785 7.047 1 91.25 152 ASN B C 1
ATOM 2456 O O . ASN B 1 152 ? -22.5 3.676 7.062 1 91.25 152 ASN B O 1
ATOM 2460 N N . GLU B 1 153 ? -20.703 2.738 7.879 1 93.75 153 GLU B N 1
ATOM 2461 C CA . GLU B 1 153 ? -20.453 3.828 8.812 1 93.75 153 GLU B CA 1
ATOM 2462 C C . GLU B 1 153 ? -19.5 4.855 8.219 1 93.75 153 GLU B C 1
ATOM 2464 O O . GLU B 1 153 ? -18.672 4.523 7.367 1 93.75 153 GLU B O 1
ATOM 2469 N N . TYR B 1 154 ? -19.641 6.078 8.797 1 93.19 154 TYR B N 1
ATOM 2470 C CA . TYR B 1 154 ? -18.797 7.172 8.305 1 93.19 154 TYR B CA 1
ATOM 2471 C C . TYR B 1 154 ? -17.938 7.75 9.422 1 93.19 154 TYR B C 1
ATOM 2473 O O . TYR B 1 154 ? -18.406 7.91 10.555 1 93.19 154 TYR B O 1
ATOM 2481 N N . VAL B 1 155 ? -16.75 7.961 9.086 1 95.69 155 VAL B N 1
ATOM 2482 C CA . VAL B 1 155 ? -15.852 8.617 10.031 1 95.69 155 VAL B CA 1
ATOM 2483 C C . VAL B 1 155 ? -15.734 10.102 9.688 1 95.69 155 VAL B C 1
ATOM 2485 O O . VAL B 1 155 ? -15.422 10.461 8.555 1 95.69 155 VAL B O 1
ATOM 2488 N N . VAL B 1 156 ? -15.93 10.93 10.68 1 94.88 156 VAL B N 1
ATOM 2489 C CA . VAL B 1 156 ? -15.852 12.375 10.508 1 94.88 156 VAL B CA 1
ATOM 2490 C C . VAL B 1 156 ? -14.758 12.945 11.406 1 94.88 156 VAL B C 1
ATOM 2492 O O . VAL B 1 156 ? -14.703 12.641 12.602 1 94.88 156 VAL B O 1
ATOM 2495 N N . VAL B 1 157 ? -13.93 13.812 10.812 1 96.25 157 VAL B N 1
ATOM 2496 C CA . VAL B 1 157 ? -12.828 14.422 11.539 1 96.25 157 VAL B CA 1
ATOM 2497 C C . VAL B 1 157 ? -12.992 15.945 11.547 1 96.25 157 VAL B C 1
ATOM 2499 O O . VAL B 1 157 ? -13.211 16.547 10.492 1 96.25 157 VAL B O 1
ATOM 2502 N N . ASP B 1 158 ? -12.875 16.5 12.688 1 92.81 158 ASP B N 1
ATOM 2503 C CA . ASP B 1 158 ? -12.805 17.953 12.812 1 92.81 158 ASP B CA 1
ATOM 2504 C C . ASP B 1 158 ? -11.914 18.359 13.984 1 92.81 158 ASP B C 1
ATOM 2506 O O . ASP B 1 158 ? -11.266 17.516 14.602 1 92.81 158 ASP B O 1
ATOM 2510 N N . ALA B 1 159 ? -11.789 19.672 14.156 1 89.81 159 ALA B N 1
ATOM 2511 C CA . ALA B 1 159 ? -10.852 20.203 15.148 1 89.81 159 ALA B CA 1
ATOM 2512 C C . ALA B 1 159 ? -11.203 19.703 16.547 1 89.81 159 ALA B C 1
ATOM 2514 O O . ALA B 1 159 ? -10.336 19.641 17.422 1 89.81 159 ALA B O 1
ATOM 2515 N N . ALA B 1 160 ? -12.461 19.391 16.719 1 93 160 ALA B N 1
ATOM 2516 C CA . ALA B 1 160 ? -12.922 19 18.062 1 93 160 ALA B CA 1
ATOM 2517 C C . ALA B 1 160 ? -12.711 17.516 18.297 1 93 160 ALA B C 1
ATOM 2519 O O . ALA B 1 160 ? -12.781 17.047 19.438 1 93 160 ALA B O 1
ATOM 2520 N N . GLY B 1 161 ? -12.594 16.781 17.25 1 96 161 GLY B N 1
ATOM 2521 C CA . GLY B 1 161 ? -12.383 15.352 17.453 1 96 161 GLY B CA 1
ATOM 2522 C C . GLY B 1 161 ? -12.75 14.516 16.234 1 96 161 GLY B C 1
ATOM 2523 O O . GLY B 1 161 ? -12.766 15.016 15.109 1 96 161 GLY B O 1
ATOM 2524 N N . VAL B 1 162 ? -12.82 13.211 16.438 1 96.94 162 VAL B N 1
ATOM 2525 C CA . VAL B 1 162 ? -13.219 12.227 15.445 1 96.94 162 VAL B CA 1
ATOM 2526 C C . VAL B 1 162 ? -14.5 11.531 15.883 1 96.94 162 VAL B C 1
ATOM 2528 O O . VAL B 1 162 ? -14.641 11.148 17.047 1 96.94 162 VAL B O 1
ATOM 2531 N N . TRP B 1 163 ? -15.438 11.383 14.945 1 96.38 163 TRP B N 1
ATOM 2532 C CA . TRP B 1 163 ? -16.734 10.781 15.219 1 96.38 163 TRP B CA 1
ATOM 2533 C C . TRP B 1 163 ? -17.047 9.672 14.227 1 96.38 163 TRP B C 1
ATOM 2535 O O . TRP B 1 163 ? -16.547 9.688 13.094 1 96.38 163 TRP B O 1
ATOM 2545 N N . ILE B 1 164 ? -17.797 8.727 14.641 1 95.56 164 ILE B N 1
ATOM 2546 C CA . ILE B 1 164 ? -18.422 7.742 13.766 1 95.56 164 ILE B CA 1
ATOM 2547 C C . ILE B 1 164 ? -19.906 8.047 13.617 1 95.56 164 ILE B C 1
ATOM 2549 O O . ILE B 1 164 ? -20.609 8.258 14.617 1 95.56 164 ILE B O 1
ATOM 2553 N N . GLU B 1 165 ? -20.344 8.148 12.359 1 94 165 GLU B N 1
ATOM 2554 C CA . GLU B 1 165 ? -21.75 8.398 12.07 1 94 165 GLU B CA 1
ATOM 2555 C C . GLU B 1 165 ? -22.391 7.23 11.32 1 94 165 GLU B C 1
ATOM 2557 O O . GLU B 1 165 ? -21.75 6.621 10.461 1 94 165 GLU B O 1
ATOM 2562 N N . ALA B 1 166 ? -23.547 6.77 11.797 1 87.31 166 ALA B N 1
ATOM 2563 C CA . ALA B 1 166 ? -24.297 5.703 11.133 1 87.31 166 ALA B CA 1
ATOM 2564 C C . ALA B 1 166 ? -25.703 6.16 10.789 1 87.31 166 ALA B C 1
ATOM 2566 O O . ALA B 1 166 ? -26.281 6.996 11.492 1 87.31 166 ALA B O 1
ATOM 2567 N N . GLU B 1 167 ? -26.188 5.836 9.492 1 75.81 167 GLU B N 1
ATOM 2568 C CA . GLU B 1 167 ? -27.578 6.137 9.172 1 75.81 167 GLU B CA 1
ATOM 2569 C C . GLU B 1 167 ? -28.531 5.438 10.133 1 75.81 167 GLU B C 1
ATOM 2571 O O . GLU B 1 167 ? -28.328 4.273 10.484 1 75.81 167 GLU B O 1
ATOM 2576 N N . GLY B 1 168 ? -29.078 6.039 11.094 1 61.53 168 GLY B N 1
ATOM 2577 C CA . GLY B 1 168 ? -30.094 5.508 11.977 1 61.53 168 GLY B CA 1
ATOM 2578 C C . GLY B 1 168 ? -31.188 4.738 11.25 1 61.53 168 GLY B C 1
ATOM 2579 O O . GLY B 1 168 ? -31.562 5.098 10.133 1 61.53 168 GLY B O 1
ATOM 2580 N N . ARG B 1 169 ? -31.188 3.355 11.453 1 46.94 169 ARG B N 1
ATOM 2581 C CA . ARG B 1 169 ? -32.531 2.852 11.18 1 46.94 169 ARG B CA 1
ATOM 2582 C C . ARG B 1 169 ? -33.562 3.527 12.078 1 46.94 169 ARG B C 1
ATOM 2584 O O . ARG B 1 169 ? -33.25 3.898 13.211 1 46.94 169 ARG B O 1
#

Nearest PDB structures (foldseek):
  2igb-assembly1_B-2  TM=8.959E-01  e=5.907E-17  [Bacillus] caldolyticus
  4p83-assembly1_B  TM=9.029E-01  e=1.515E-16  synthetic construct
  2igb-assembly1_A-2  TM=9.001E-01  e=1.347E-16  [Bacillus] caldolyticus
  4p83-assembly1_D  TM=8.877E-01  e=7.475E-17  synthetic construct
  4p86-assembly1_D  TM=8.826E-01  e=3.884E-16  Bacillus subtilis

Organism: Acidimicrobium ferrooxidans (strain DSM 10331 / JCM 15462 / NBRC 103882 / ICP) (NCBI:txid525909)

pLDDT: mean 90.11, std 12.7, range [44.84, 98.88]